Prote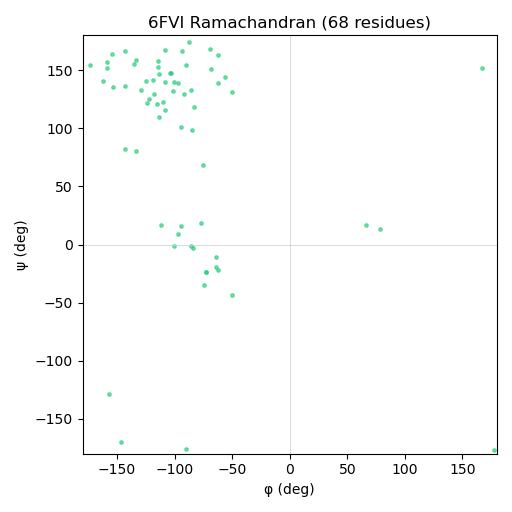in 6FVI (pdb70)

B-factor: mean 15.62, std 14.3, range [0.53, 388.59]

GO terms:
  GO:0005515 protein binding (F, IPI)
  GO:0005813 centrosome (C, IDA)
  GO:0005814 centriole (C, IDA)
  GO:0019902 phosphatase binding (F, IDA)
  GO:0005829 cytosol (C, TAS)
  GO:0036064 ciliary basal body (C, IDA)
  GO:0120098 procentriole (C, IDA)
  GO:0071539 protein localization to centrosome (P, IMP)
  GO:0090222 centrosome-templated microtubule nucleation (P, IMP)
  GO:0090307 mitotic spindle assembly (P, IMP)

Foldseek 3Di:
DADPDDDDDPDDDLFQQKDKDAQEDEFEAAAAQDKTKDKIKIWRQHQFKKKKFKDWPFAKWWADPDDPRDIDGDPDHQKDWPPGIDIAHHGGMDMIMMMGHHNHFTKIKTKMKMWMGGPVCPVTYIDIHMYIYGHDHDD

InterPro domains:
  IPR013783 Immunoglobulin-like fold [G3DSA:2.60.40.10] (1660-1748)
  IPR013783 Immunoglobulin-like fold [G3DSA:2.60.40.10] (2272-2393)
  IPR013783 Immunoglobulin-like fold [G3DSA:2.60.40.10] (2437-2535)
  IPR039103 Centrosomal protein Spd-2/CEP192 [PTHR16029] (9-2536)
  IPR054085 Cep192-like, domain 1 [PF22060] (1369-1490)
  IPR054086 Cep192-like, domain 2 [PF22064] (1492-1645)
  IPR054087 Cep192-like, domain 7 [PF22065] (2268-2391)
  IPR054088 Cep192-like, domain 8 [PF22066] (2436-2534)
  IPR054089 Cep192-like, domain 3 [PF22067] (1648-1746)
  IPR054090 Cep192/Spd-2-like domain [PF22073] (1763-1880)
  IPR054091 Cep192-like, domain 5 [PF22074] (1886-2061)
  IPR054092 Cep192-like, domain 6 [PF22076] (2128-2229)
  IPR057662 CEP192, Aurora A binding region [PF25763] (469-533)
  IPR057665 CEP192, PLK4 binding region [PF25765] (202-243)
  IPR057665 CEP192, PLK4 binding region [cd21856] (201-251)

Structure (mmCIF, N/CA/C/O backbone):
data_6FVI
#
_entry.id   6FVI
#
_cell.length_a   39.700
_cell.length_b   60.060
_cell.length_c   64.110
_cell.angle_alpha   90.000
_cell.angle_beta   90.000
_cell.angle_gamma   90.000
#
_symmetry.space_group_name_H-M   'P 2 21 21'
#
loop_
_entity.id
_entity.type
_entity.pdbx_description
1 polymer 'Centrosomal protein of 192 kDa'
2 non-polymer 'CHLORIDE ION'
3 water water
#
loop_
_atom_site.group_PDB
_atom_site.id
_atom_site.type_symbol
_atom_site.label_atom_id
_atom_site.label_alt_id
_atom_site.label_comp_id
_atom_site.label_asym_id
_atom_site.label_entity_id
_atom_site.label_seq_id
_atom_site.pdbx_PDB_ins_code
_atom_site.Cartn_x
_atom_site.Cartn_y
_atom_site.Cartn_z
_atom_site.occupancy
_atom_site.B_iso_or_equiv
_atom_site.auth_seq_id
_atom_site.auth_comp_id
_atom_site.auth_asym_id
_atom_site.auth_atom_id
_atom_site.pdbx_PDB_model_num
ATOM 1 N N B PRO A 1 2 ? 57.859 43.058 15.236 0.50 19.90 1657 PRO A N 1
ATOM 2 C CA B PRO A 1 2 ? 56.448 43.302 15.496 0.50 18.96 1657 PRO A CA 1
ATOM 3 C C B PRO A 1 2 ? 55.692 43.371 14.179 0.50 17.99 1657 PRO A C 1
ATOM 4 O O B PRO A 1 2 ? 56.158 44.020 13.247 0.50 18.88 1657 PRO A O 1
ATOM 15 N N B HIS A 1 3 ? 54.533 42.724 14.093 0.50 16.67 1658 HIS A N 1
ATOM 16 C CA B HIS A 1 3 ? 53.792 42.696 12.829 0.50 15.24 1658 HIS A CA 1
ATOM 17 C C B HIS A 1 3 ? 52.307 42.429 13.013 0.50 15.02 1658 HIS A C 1
ATOM 18 O O B HIS A 1 3 ? 51.891 41.873 14.021 0.50 16.10 1658 HIS A O 1
ATOM 67 N N . SER A 1 5 ? 48.797 40.739 12.482 1.00 12.86 1660 SER A N 1
ATOM 68 C CA . SER A 1 5 ? 48.436 39.335 12.307 1.00 12.28 1660 SER A CA 1
ATOM 69 C C . SER A 1 5 ? 47.643 39.133 11.034 1.00 12.23 1660 SER A C 1
ATOM 70 O O . SER A 1 5 ? 46.766 39.929 10.684 1.00 15.05 1660 SER A O 1
ATOM 78 N N . VAL A 1 6 ? 47.949 38.023 10.367 1.00 13.30 1661 VAL A N 1
ATOM 79 C CA . VAL A 1 6 ? 47.204 37.560 9.222 1.00 14.31 1661 VAL A CA 1
ATOM 80 C C . VAL A 1 6 ? 46.453 36.254 9.552 1.00 14.52 1661 VAL A C 1
ATOM 81 O O . VAL A 1 6 ? 46.002 35.574 8.662 1.00 16.97 1661 VAL A O 1
ATOM 94 N N . SER A 1 7 ? 46.304 35.937 10.835 1.00 12.78 1662 SER A N 1
ATOM 95 C CA . SER A 1 7 ? 45.706 34.684 11.254 1.00 12.45 1662 SER A CA 1
ATOM 96 C C . SER A 1 7 ? 44.196 34.811 11.510 1.00 12.57 1662 SER A C 1
ATOM 97 O O . SER A 1 7 ? 43.628 35.898 11.608 1.00 15.67 1662 SER A O 1
ATOM 105 N N . HIS A 1 8 ? 43.541 33.646 11.625 1.00 12.04 1663 HIS A N 1
ATOM 106 C CA . HIS A 1 8 ? 42.090 33.519 11.895 1.00 12.73 1663 HIS A CA 1
ATOM 107 C C . HIS A 1 8 ? 41.844 32.298 12.749 1.00 10.28 1663 HIS A C 1
ATOM 108 O O . HIS A 1 8 ? 42.573 31.321 12.647 1.00 10.92 1663 HIS A O 1
ATOM 123 N N A LEU A 1 9 ? 40.757 32.338 13.504 0.50 12.07 1664 LEU A N 1
ATOM 124 N N B LEU A 1 9 ? 40.815 32.327 13.592 0.50 11.04 1664 LEU A N 1
ATOM 125 C CA A LEU A 1 9 ? 40.264 31.164 14.181 0.50 9.79 1664 LEU A CA 1
ATOM 126 C CA B LEU A 1 9 ? 40.372 31.112 14.276 0.50 11.76 1664 LEU A CA 1
ATOM 127 C C A LEU A 1 9 ? 39.784 30.147 13.166 0.50 8.98 1664 LEU A C 1
ATOM 128 C C B LEU A 1 9 ? 39.710 30.141 13.305 0.50 11.07 1664 LEU A C 1
ATOM 129 O O A LEU A 1 9 ? 39.109 30.499 12.212 0.50 10.81 1664 LEU A O 1
ATOM 130 O O B LEU A 1 9 ? 38.842 30.515 12.533 0.50 12.31 1664 LEU A O 1
ATOM 161 N N . VAL A 1 10 ? 40.104 28.878 13.363 1.00 10.39 1665 VAL A N 1
ATOM 162 C CA . VAL A 1 10 ? 39.567 27.881 12.445 1.00 12.01 1665 VAL A CA 1
ATOM 163 C C . VAL A 1 10 ? 38.054 27.759 12.633 1.00 11.07 1665 VAL A C 1
ATOM 164 O O . VAL A 1 10 ? 37.519 27.903 13.721 1.00 13.81 1665 VAL A O 1
ATOM 177 N N . LYS A 1 11 ? 37.397 27.449 11.547 1.00 10.73 1666 LYS A N 1
ATOM 178 C CA . LYS A 1 11 ? 35.939 27.319 11.535 1.00 11.45 1666 LYS A CA 1
ATOM 179 C C . LYS A 1 11 ? 35.587 26.169 10.593 1.00 11.12 1666 LYS A C 1
ATOM 180 O O . LYS A 1 11 ? 35.251 26.385 9.425 1.00 11.85 1666 LYS A O 1
ATOM 199 N N . PRO A 1 12 ? 35.667 24.933 11.088 1.00 10.77 1667 PRO A N 1
ATOM 200 C CA . PRO A 1 12 ? 35.435 23.767 10.208 1.00 9.87 1667 PRO A CA 1
ATOM 201 C C . PRO A 1 12 ? 33.978 23.496 9.891 1.00 8.97 1667 PRO A C 1
ATOM 202 O O . PRO A 1 12 ? 33.712 22.713 8.989 1.00 8.67 1667 PRO A O 1
ATOM 230 N N . THR A 1 14 ? 29.699 25.051 9.755 1.00 10.73 1669 THR A N 1
ATOM 231 C CA . THR A 1 14 ? 28.702 26.105 9.779 1.00 12.05 1669 THR A CA 1
ATOM 232 C C . THR A 1 14 ? 27.356 25.535 10.172 1.00 10.63 1669 THR A C 1
ATOM 233 O O . THR A 1 14 ? 27.048 24.369 9.931 1.00 11.26 1669 THR A O 1
ATOM 244 N N . LYS A 1 15 ? 26.549 26.388 10.785 1.00 13.48 1670 LYS A N 1
ATOM 245 C CA . LYS A 1 15 ? 25.166 26.038 11.157 1.00 13.86 1670 LYS A CA 1
ATOM 246 C C . LYS A 1 15 ? 24.281 26.229 9.968 1.00 14.60 1670 LYS A C 1
ATOM 247 O O . LYS A 1 15 ? 24.100 27.359 9.507 1.00 17.45 1670 LYS A O 1
ATOM 266 N N . PRO A 1 16 ? 23.648 25.151 9.502 1.00 12.65 1671 PRO A N 1
ATOM 267 C CA . PRO A 1 16 ? 22.871 25.253 8.280 1.00 11.72 1671 PRO A CA 1
ATOM 268 C C . PRO A 1 16 ? 21.441 25.705 8.561 1.00 12.54 1671 PRO A C 1
ATOM 269 O O . PRO A 1 16 ? 21.016 25.772 9.730 1.00 12.85 1671 PRO A O 1
ATOM 280 N N . PRO A 1 17 ? 20.656 25.943 7.511 1.00 14.01 1672 PRO A N 1
ATOM 281 C CA . PRO A 1 17 ? 19.294 26.458 7.715 1.00 14.42 1672 PRO A CA 1
ATOM 282 C C . PRO A 1 17 ? 18.375 25.530 8.497 1.00 12.31 1672 PRO A C 1
ATOM 283 O O . PRO A 1 17 ? 17.383 25.975 9.086 1.00 13.67 1672 PRO A O 1
ATOM 294 N N . SER A 1 18 ? 18.688 24.239 8.536 1.00 12.18 1673 SER A N 1
ATOM 295 C CA . SER A 1 18 ? 17.947 23.272 9.321 1.00 12.16 1673 SER A CA 1
ATOM 296 C C . SER A 1 18 ? 18.025 23.524 10.822 1.00 11.83 1673 SER A C 1
ATOM 297 O O . SER A 1 18 ? 17.277 22.923 11.588 1.00 15.25 1673 SER A O 1
ATOM 305 N N . THR A 1 19 ? 18.917 24.431 11.247 1.00 12.36 1674 THR A N 1
ATOM 306 C CA . THR A 1 19 ? 18.992 24.832 12.646 1.00 12.90 1674 THR A CA 1
ATOM 307 C C . THR A 1 19 ? 18.158 26.047 12.989 1.00 12.95 1674 THR A C 1
ATOM 308 O O . THR A 1 19 ? 18.136 26.433 14.134 1.00 16.06 1674 THR A O 1
ATOM 319 N N A LYS A 1 20 ? 17.401 26.592 12.034 0.50 18.01 1675 LYS A N 1
ATOM 320 N N B LYS A 1 20 ? 17.484 26.639 12.012 0.50 11.25 1675 LYS A N 1
ATOM 321 C CA A LYS A 1 20 ? 16.664 27.863 12.209 0.50 17.22 1675 LYS A CA 1
ATOM 322 C CA B LYS A 1 20 ? 16.700 27.846 12.221 0.50 13.02 1675 LYS A CA 1
ATOM 323 C C A LYS A 1 20 ? 15.292 27.744 12.896 0.50 16.66 1675 LYS A C 1
ATOM 324 C C B LYS A 1 20 ? 15.272 27.548 12.691 0.50 11.23 1675 LYS A C 1
ATOM 325 O O A LYS A 1 20 ? 14.385 28.562 12.712 0.50 19.38 1675 LYS A O 1
ATOM 326 O O B LYS A 1 20 ? 14.305 27.979 12.083 0.50 11.85 1675 LYS A O 1
ATOM 363 N N . VAL A 1 21 ? 15.162 26.750 13.742 1.00 13.65 1676 VAL A N 1
ATOM 364 C CA . VAL A 1 21 ? 13.929 26.505 14.482 1.00 11.39 1676 VAL A CA 1
ATOM 365 C C . VAL A 1 21 ? 14.274 26.783 15.917 1.00 11.64 1676 VAL A C 1
ATOM 366 O O . VAL A 1 21 ? 15.296 26.304 16.399 1.00 13.24 1676 VAL A O 1
ATOM 379 N N A GLU A 1 22 ? 13.477 27.596 16.579 0.45 12.40 1677 GLU A N 1
ATOM 380 N N B GLU A 1 22 ? 13.434 27.603 16.569 0.55 12.58 1677 GLU A N 1
ATOM 381 C CA A GLU A 1 22 ? 13.814 27.924 17.933 0.45 11.89 1677 GLU A CA 1
ATOM 382 C CA B GLU A 1 22 ? 13.694 28.253 17.869 0.55 13.81 1677 GLU A CA 1
ATOM 383 C C A GLU A 1 22 ? 12.692 27.650 18.841 0.45 9.13 1677 GLU A C 1
ATOM 384 C C B GLU A 1 22 ? 12.634 27.871 18.918 0.55 10.71 1677 GLU A C 1
ATOM 385 O O A GLU A 1 22 ? 11.516 27.541 18.446 0.45 9.32 1677 GLU A O 1
ATOM 386 O O B GLU A 1 22 ? 11.455 27.787 18.605 0.55 11.47 1677 GLU A O 1
ATOM 409 N N A ILE A 1 23 ? 13.085 27.527 20.093 0.49 10.10 1678 ILE A N 1
ATOM 410 N N B ILE A 1 23 ? 13.033 27.656 20.188 0.51 12.11 1678 ILE A N 1
ATOM 411 C CA A ILE A 1 23 ? 12.167 27.282 21.099 0.49 10.02 1678 ILE A CA 1
ATOM 412 C CA B ILE A 1 23 ? 12.125 27.773 21.385 0.51 12.93 1678 ILE A CA 1
ATOM 413 C C A ILE A 1 23 ? 12.144 28.494 21.977 0.49 8.80 1678 ILE A C 1
ATOM 414 C C B ILE A 1 23 ? 12.635 28.991 22.193 0.51 14.55 1678 ILE A C 1
ATOM 415 O O A ILE A 1 23 ? 13.161 29.040 22.372 0.49 11.50 1678 ILE A O 1
ATOM 416 O O B ILE A 1 23 ? 13.822 29.184 22.329 0.51 22.43 1678 ILE A O 1
ATOM 447 N N A ARG A 1 24 ? 10.930 28.913 22.278 0.49 8.80 1679 ARG A N 1
ATOM 448 N N B ARG A 1 24 ? 11.730 29.735 22.817 0.51 15.05 1679 ARG A N 1
ATOM 449 C CA A ARG A 1 24 ? 10.697 29.997 23.167 0.49 9.20 1679 ARG A CA 1
ATOM 450 C CA B ARG A 1 24 ? 12.084 30.966 23.536 0.51 16.35 1679 ARG A CA 1
ATOM 451 C C A ARG A 1 24 ? 9.952 29.493 24.388 0.49 8.38 1679 ARG A C 1
ATOM 452 C C B ARG A 1 24 ? 12.560 30.803 24.994 0.51 18.49 1679 ARG A C 1
ATOM 453 O O A ARG A 1 24 ? 8.893 28.840 24.294 0.49 10.50 1679 ARG A O 1
ATOM 454 O O B ARG A 1 24 ? 13.198 31.705 25.517 0.51 26.11 1679 ARG A O 1
ATOM 495 N N A ASN A 1 25 ? 10.527 29.865 25.517 0.49 8.53 1680 ASN A N 1
ATOM 496 N N B ASN A 1 25 ? 12.218 29.694 25.648 0.51 18.05 1680 ASN A N 1
ATOM 497 C CA A ASN A 1 25 ? 10.106 29.419 26.850 0.49 8.48 1680 ASN A CA 1
ATOM 498 C CA B ASN A 1 25 ? 12.591 29.434 27.050 0.51 17.40 1680 ASN A CA 1
ATOM 499 C C A ASN A 1 25 ? 10.681 28.033 27.153 0.49 8.38 1680 ASN A C 1
ATOM 500 C C B ASN A 1 25 ? 12.870 27.937 27.164 0.51 13.53 1680 ASN A C 1
ATOM 501 O O A ASN A 1 25 ? 9.962 27.081 27.389 0.49 11.57 1680 ASN A O 1
ATOM 502 O O B ASN A 1 25 ? 11.995 27.142 26.885 0.51 18.41 1680 ASN A O 1
ATOM 523 N N A LYS A 1 26 ? 12.004 27.962 27.167 0.49 9.06 1681 LYS A N 1
ATOM 524 N N B LYS A 1 26 ? 14.067 27.568 27.599 0.51 15.06 1681 LYS A N 1
ATOM 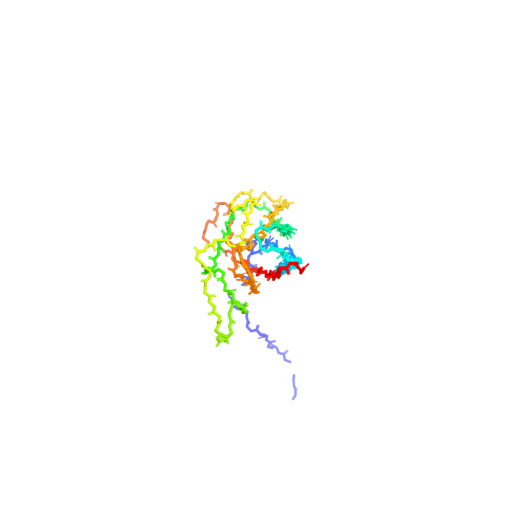525 C CA A LYS A 1 26 ? 12.758 26.715 27.295 0.49 10.87 1681 LYS A CA 1
ATOM 526 C CA B LYS A 1 26 ? 14.398 26.174 27.807 0.51 14.72 1681 LYS A CA 1
ATOM 527 C C A LYS A 1 26 ? 12.924 26.183 28.717 0.49 7.38 1681 LYS A C 1
ATOM 528 C C B LYS A 1 26 ? 13.935 25.633 29.150 0.51 10.30 1681 LYS A C 1
ATOM 529 O O A LYS A 1 26 ? 13.383 25.058 28.886 0.49 8.37 1681 LYS A O 1
ATOM 530 O O B LYS A 1 26 ? 14.169 24.450 29.390 0.51 11.24 1681 LYS A O 1
ATOM 541 N N A SER A 1 27 ? 12.576 26.970 29.720 0.49 7.57 1682 SER A N 1
ATOM 542 N N B SER A 1 27 ? 13.325 26.481 29.998 0.51 9.70 1682 SER A N 1
ATOM 543 C CA A SER A 1 27 ? 12.717 26.397 31.026 0.49 11.07 1682 SER A CA 1
ATOM 544 C CA B SER A 1 27 ? 12.781 26.122 31.305 0.51 10.58 1682 SER A CA 1
ATOM 545 C C A SER A 1 27 ? 11.359 26.570 31.541 0.49 11.73 1682 SER A C 1
ATOM 546 C C B SER A 1 27 ? 11.418 26.801 31.698 0.51 11.99 1682 SER A C 1
ATOM 547 O O A SER A 1 27 ? 10.965 27.693 31.868 0.49 18.07 1682 SER A O 1
ATOM 548 O O B SER A 1 27 ? 11.266 28.024 31.698 0.51 13.92 1682 SER A O 1
ATOM 563 N N A ILE A 1 28 ? 10.619 25.468 31.519 0.49 8.85 1683 ILE A N 1
ATOM 564 N N B ILE A 1 28 ? 10.461 25.969 32.092 0.51 8.64 1683 ILE A N 1
ATOM 565 C CA A ILE A 1 28 ? 9.186 25.593 31.659 0.49 9.47 1683 ILE A CA 1
ATOM 566 C CA B ILE A 1 28 ? 9.174 26.339 32.646 0.51 8.04 1683 ILE A CA 1
ATOM 567 C C A ILE A 1 28 ? 8.821 25.231 33.096 0.49 9.52 1683 ILE A C 1
ATOM 568 C C B ILE A 1 28 ? 9.120 25.772 34.054 0.51 6.69 1683 ILE A C 1
ATOM 569 O O A ILE A 1 28 ? 9.032 24.107 33.552 0.49 11.52 1683 ILE A O 1
ATOM 570 O O B ILE A 1 28 ? 9.411 24.591 34.263 0.51 7.70 1683 ILE A O 1
ATOM 601 N N A THR A 1 29 ? 8.293 26.206 33.817 0.49 9.90 1684 THR A N 1
ATOM 602 N N B THR A 1 29 ? 8.789 26.607 35.022 0.51 7.48 1684 THR A N 1
ATOM 603 C CA A THR A 1 29 ? 8.054 26.080 35.257 0.49 10.12 1684 THR A CA 1
ATOM 604 C CA B THR A 1 29 ? 8.455 26.179 36.366 0.51 7.58 1684 THR A CA 1
ATOM 605 C C A THR A 1 29 ? 6.568 26.188 35.585 0.49 11.66 1684 THR A C 1
ATOM 606 C C B THR A 1 29 ? 6.984 26.493 36.566 0.51 6.83 1684 THR A C 1
ATOM 607 O O A THR A 1 29 ? 5.851 26.977 34.919 0.49 19.52 1684 THR A O 1
ATOM 608 O O B THR A 1 29 ? 6.571 27.646 36.537 0.51 9.71 1684 THR A O 1
ATOM 629 N N A PHE A 1 30 ? 6.090 25.397 36.573 0.50 8.95 1685 PHE A N 1
ATOM 630 N N B PHE A 1 30 ? 6.195 25.416 36.650 0.50 8.66 1685 PHE A N 1
ATOM 631 C CA A PHE A 1 30 ? 4.693 25.474 36.995 0.50 9.23 1685 PHE A CA 1
ATOM 632 C CA B PHE A 1 30 ? 4.779 25.470 36.925 0.50 9.27 1685 PHE A CA 1
ATOM 633 C C A PHE A 1 30 ? 4.562 26.017 38.447 0.50 9.36 1685 PHE A C 1
ATOM 634 C C B PHE A 1 30 ? 4.537 25.998 38.317 0.50 9.56 1685 PHE A C 1
ATOM 635 O O A PHE A 1 30 ? 5.429 25.804 39.264 0.50 11.06 1685 PHE A O 1
ATOM 636 O O B PHE A 1 30 ? 5.367 25.837 39.236 0.50 11.18 1685 PHE A O 1
ATOM 669 N N A PRO A 1 31 ? 3.452 26.700 38.768 0.53 8.56 1686 PRO A N 1
ATOM 670 N N B PRO A 1 31 ? 3.308 26.592 38.447 0.47 15.05 1686 PRO A N 1
ATOM 671 C CA A PRO A 1 31 ? 3.236 27.082 40.141 0.53 8.12 1686 PRO A CA 1
ATOM 672 C CA B PRO A 1 31 ? 2.770 27.010 39.713 0.47 14.84 1686 PRO A CA 1
ATOM 673 C C A PRO A 1 31 ? 2.957 25.840 41.023 0.53 6.93 1686 PRO A C 1
ATOM 674 C C B PRO A 1 31 ? 2.679 25.822 40.570 0.47 14.01 1686 PRO A C 1
ATOM 675 O O A PRO A 1 31 ? 2.682 24.731 40.518 0.53 8.08 1686 PRO A O 1
ATOM 676 O O B PRO A 1 31 ? 2.365 24.700 40.128 0.47 13.78 1686 PRO A O 1
ATOM 697 N N A THR A 1 32 ? 2.993 26.040 42.321 0.53 7.23 1687 THR A N 1
ATOM 698 N N B THR A 1 32 ? 2.935 26.093 41.821 0.47 13.30 1687 THR A N 1
ATOM 699 C CA A THR A 1 32 ? 2.751 24.969 43.291 0.53 6.70 1687 THR A CA 1
ATOM 700 C CA B THR A 1 32 ? 2.820 25.105 42.806 0.47 11.87 1687 THR A CA 1
ATOM 701 C C A THR A 1 32 ? 1.347 24.382 43.088 0.53 6.93 1687 THR A C 1
ATOM 702 C C B THR A 1 32 ? 1.360 24.699 42.785 0.47 9.82 1687 THR A C 1
ATOM 703 O O A THR A 1 32 ? 0.364 25.117 43.099 0.53 7.99 1687 THR A O 1
ATOM 704 O O B THR A 1 32 ? 0.429 25.492 42.766 0.47 12.29 1687 THR A O 1
ATOM 725 N N A THR A 1 33 ? 1.272 23.070 42.908 0.70 6.82 1688 THR A N 1
ATOM 726 N N B THR A 1 33 ? 1.182 23.388 42.733 0.30 8.04 1688 THR A N 1
ATOM 727 C CA A THR A 1 33 ? 0.052 22.454 42.469 0.70 7.04 1688 THR A CA 1
ATOM 728 C CA B THR A 1 33 ? -0.146 22.790 42.702 0.30 9.05 1688 THR A CA 1
ATOM 729 C C A THR A 1 33 ? -0.312 21.404 43.463 0.70 8.30 1688 THR A C 1
ATOM 730 C C B THR A 1 33 ? -0.357 21.867 43.916 0.30 10.98 1688 THR A C 1
ATOM 731 O O A THR A 1 33 ? 0.508 20.605 43.884 0.70 9.34 1688 THR A O 1
ATOM 732 O O B THR A 1 33 ? 0.579 21.747 44.746 0.30 13.30 1688 THR A O 1
ATOM 753 N N A GLU A 1 34 ? -1.607 21.367 43.780 0.53 9.05 1689 GLU A N 1
ATOM 754 N N B GLU A 1 34 ? -1.613 21.400 44.125 0.47 15.77 1689 GLU A N 1
ATOM 755 C CA A GLU A 1 34 ? -2.163 20.352 44.688 0.53 10.32 1689 GLU A CA 1
ATOM 756 C CA B GLU A 1 34 ? -1.894 20.314 45.060 0.47 15.82 1689 GLU A CA 1
ATOM 757 C C A GLU A 1 34 ? -1.982 18.902 44.114 0.53 12.94 1689 GLU A C 1
ATOM 758 C C B GLU A 1 34 ? -1.958 18.995 44.295 0.47 14.74 1689 GLU A C 1
ATOM 759 O O A GLU A 1 34 ? -2.194 18.672 42.934 0.53 14.22 1689 GLU A O 1
ATOM 760 O O B GLU A 1 34 ? -2.307 18.965 43.128 0.47 11.39 1689 GLU A O 1
ATOM 783 N N . PRO A 1 35 ? -1.651 17.888 44.970 1.00 11.95 1690 PRO A N 1
ATOM 784 C CA . PRO A 1 35 ? -1.753 16.535 44.386 1.00 12.57 1690 PRO A CA 1
ATOM 785 C C . PRO A 1 35 ? -3.100 16.271 43.755 1.00 12.32 1690 PRO A C 1
ATOM 786 O O . PRO A 1 35 ? -4.143 16.579 44.335 1.00 13.65 1690 PRO A O 1
ATOM 797 N N . GLY A 1 36 ? -3.074 15.703 42.559 1.00 12.05 1691 GLY A N 1
ATOM 798 C CA . GLY A 1 36 ? -4.276 15.434 41.811 1.00 13.18 1691 GLY A CA 1
ATOM 799 C C . GLY A 1 36 ? -4.876 16.577 41.042 1.00 13.13 1691 GLY A C 1
ATOM 800 O O . GLY A 1 36 ? -5.833 16.341 40.332 1.00 16.19 1691 GLY A O 1
ATOM 804 N N A GLU A 1 37 ? -4.395 17.813 41.211 0.52 13.53 1692 GLU A N 1
ATOM 805 N N B GLU A 1 37 ? -4.272 17.768 41.129 0.48 12.20 1692 GLU A N 1
ATOM 806 C CA A GLU A 1 37 ? -4.848 18.933 40.371 0.52 15.01 1692 GLU A CA 1
ATOM 807 C CA B GLU A 1 37 ? -4.722 18.974 40.435 0.48 12.60 1692 GLU A CA 1
ATOM 808 C C A GLU A 1 37 ? -3.845 19.144 39.257 0.52 13.96 1692 GLU A C 1
ATOM 809 C C B GLU A 1 37 ? -3.752 19.316 39.318 0.48 12.38 1692 GLU A C 1
ATOM 810 O O A GLU A 1 37 ? -2.743 18.572 39.289 0.52 12.39 1692 GLU A O 1
ATOM 811 O O B GLU A 1 37 ? -2.568 19.068 39.431 0.48 15.05 1692 GLU A O 1
ATOM 834 N N . THR A 1 38 ? -4.242 19.917 38.248 1.00 16.06 1693 THR A N 1
ATOM 835 C CA A THR A 1 38 ? -3.385 20.227 37.121 0.50 15.76 1693 THR A CA 1
ATOM 836 C CA B THR A 1 38 ? -3.446 20.219 37.068 0.50 15.24 1693 THR A CA 1
ATOM 837 C C . THR A 1 38 ? -3.032 21.691 37.092 1.00 14.15 1693 THR A C 1
ATOM 838 O O . THR A 1 38 ? -3.771 22.525 37.544 1.00 18.69 1693 THR A O 1
ATOM 858 N N . SER A 1 39 ? -1.841 21.986 36.571 1.00 11.33 1694 SER A N 1
ATOM 859 C CA A SER A 1 39 ? -1.418 23.344 36.185 0.50 10.63 1694 SER A CA 1
ATOM 860 C CA B SER A 1 39 ? -1.492 23.362 36.169 0.50 11.13 1694 SER A CA 1
ATOM 861 C C . SER A 1 39 ? -0.956 23.316 34.747 1.00 10.79 1694 SER A C 1
ATOM 862 O O . SER A 1 39 ? -0.502 22.274 34.275 1.00 11.64 1694 SER A O 1
ATOM 876 N N A GLU A 1 40 ? -1.113 24.457 34.060 0.52 14.07 1695 GLU A N 1
ATOM 877 N N B GLU A 1 40 ? -1.052 24.449 34.088 0.48 13.51 1695 GLU A N 1
ATOM 878 C CA A GLU A 1 40 ? -1.007 24.571 32.589 0.52 13.06 1695 GLU A CA 1
ATOM 879 C CA B GLU A 1 40 ? -0.756 24.516 32.686 0.48 13.40 1695 GLU A CA 1
ATOM 880 C C A GLU A 1 40 ? -0.070 25.706 32.179 0.52 10.35 1695 GLU A C 1
ATOM 881 C C B GLU A 1 40 ? 0.392 25.484 32.482 0.48 13.80 1695 GLU A C 1
ATOM 882 O O A GLU A 1 40 ? -0.143 26.790 32.728 0.52 12.11 1695 GLU A O 1
ATOM 883 O O B GLU A 1 40 ? 0.574 26.449 33.220 0.48 18.93 1695 GLU A O 1
ATOM 906 N N A SER A 1 41 ? 0.790 25.456 31.192 0.52 8.96 1696 SER A N 1
ATOM 907 N N B SER A 1 41 ? 1.208 25.166 31.489 0.48 12.31 1696 SER A N 1
ATOM 908 C CA A SER A 1 41 ? 1.644 26.498 30.624 0.52 9.51 1696 SER A CA 1
ATOM 909 C CA B SER A 1 41 ? 2.136 26.120 30.926 0.48 11.95 1696 SER A CA 1
ATOM 910 C C A SER A 1 41 ? 1.905 26.157 29.165 0.52 8.20 1696 SER A C 1
ATOM 911 C C B SER A 1 41 ? 2.219 25.767 29.453 0.48 12.59 1696 SER A C 1
ATOM 912 O O A SER A 1 41 ? 1.208 25.292 28.617 0.52 8.04 1696 SER A O 1
ATOM 913 O O B SER A 1 41 ? 1.432 24.958 28.953 0.48 12.95 1696 SER A O 1
ATOM 928 N N A CYS A 1 42 ? 2.836 26.841 28.511 0.52 7.81 1697 CYS A N 1
ATOM 929 N N B CYS A 1 42 ? 3.156 26.376 28.750 0.48 12.22 1697 CYS A N 1
ATOM 930 C CA A CYS A 1 42 ? 3.108 26.541 27.128 0.52 7.47 1697 CYS A CA 1
ATOM 931 C CA B CYS A 1 42 ? 3.293 26.125 27.349 0.48 12.61 1697 CYS A CA 1
ATOM 932 C C A CYS A 1 42 ? 4.490 26.981 26.725 0.52 8.41 1697 CYS A C 1
ATOM 933 C C B CYS A 1 42 ? 4.668 26.603 26.909 0.48 13.56 1697 CYS A C 1
ATOM 934 O O A CYS A 1 42 ? 5.100 27.863 27.369 0.52 8.65 1697 CYS A O 1
ATOM 935 O O B CYS A 1 42 ? 5.445 27.127 27.698 0.48 13.95 1697 CYS A O 1
ATOM 950 N N . LEU A 1 43 ? 4.975 26.348 25.649 1.00 9.93 1698 LEU A N 1
ATOM 951 C CA . LEU A 1 43 ? 6.157 26.864 24.953 1.00 9.75 1698 LEU A CA 1
ATOM 952 C C . LEU A 1 43 ? 5.778 26.957 23.486 1.00 8.97 1698 LEU A C 1
ATOM 953 O O . LEU A 1 43 ? 4.722 26.484 23.072 1.00 9.96 1698 LEU A O 1
ATOM 969 N N . GLU A 1 44 ? 6.618 27.614 22.711 1.00 8.61 1699 GLU A N 1
ATOM 970 C CA . GLU A 1 44 ? 6.387 27.722 21.306 1.00 8.46 1699 GLU A CA 1
ATOM 971 C C . GLU A 1 44 ? 7.599 27.272 20.545 1.00 8.06 1699 GLU A C 1
ATOM 972 O O . GLU A 1 44 ? 8.739 27.543 20.928 1.00 9.41 1699 GLU A O 1
ATOM 984 N N A LEU A 1 45 ? 7.332 26.557 19.450 0.50 8.27 1700 LEU A N 1
ATOM 985 N N B LEU A 1 45 ? 7.316 26.680 19.394 0.50 9.08 1700 LEU A N 1
ATOM 986 C CA A LEU A 1 45 ? 8.333 26.331 18.411 0.50 8.66 1700 LEU A CA 1
ATOM 987 C CA B LEU A 1 45 ? 8.324 26.265 18.445 0.50 8.73 1700 LEU A CA 1
ATOM 988 C C A LEU A 1 45 ? 8.094 27.318 17.301 0.50 8.67 1700 LEU A C 1
ATOM 989 C C B LEU A 1 45 ? 8.133 27.152 17.214 0.50 7.92 1700 LEU A C 1
ATOM 990 O O A LEU A 1 45 ? 6.954 27.558 16.889 0.50 8.90 1700 LEU A O 1
ATOM 991 O O B LEU A 1 45 ? 7.037 27.163 16.647 0.50 8.43 1700 LEU A O 1
ATOM 1022 N N . GLU A 1 46 ? 9.169 27.896 16.808 1.00 9.09 1701 GLU A N 1
ATOM 1023 C CA . GLU A 1 46 ? 9.038 28.849 15.692 1.00 9.11 1701 GLU A CA 1
ATOM 1024 C C . GLU A 1 46 ? 10.039 28.487 14.617 1.00 9.54 1701 GLU A C 1
ATOM 1025 O O . GLU A 1 46 ? 11.252 28.370 14.868 1.00 10.66 1701 GLU A O 1
ATOM 1037 N N . ASN A 1 47 ? 9.525 28.324 13.404 1.00 9.32 1702 ASN A N 1
ATOM 1038 C CA . ASN A 1 47 ? 10.331 27.967 12.244 1.00 9.48 1702 ASN A CA 1
ATOM 1039 C C . ASN A 1 47 ? 10.736 29.231 11.487 1.00 10.79 1702 ASN A C 1
ATOM 1040 O O . ASN A 1 47 ? 9.937 29.810 10.772 1.00 12.73 1702 ASN A O 1
ATOM 1051 N N . HIS A 1 48 ? 11.981 29.649 11.706 1.00 11.68 1703 HIS A N 1
ATOM 1052 C CA . HIS A 1 48 ? 12.506 30.833 11.009 1.00 13.78 1703 HIS A CA 1
ATOM 1053 C C . HIS A 1 48 ? 13.050 30.571 9.622 1.00 15.00 1703 HIS A C 1
ATOM 1054 O O . HIS A 1 48 ? 13.478 31.509 8.958 1.00 21.32 1703 HIS A O 1
ATOM 1069 N N . GLY A 1 49 ? 13.064 29.315 9.191 1.00 14.57 1704 GLY A N 1
ATOM 1070 C CA . GLY A 1 49 ? 13.572 28.971 7.873 1.00 17.10 1704 GLY A CA 1
ATOM 1071 C C . GLY A 1 49 ? 12.509 28.994 6.823 1.00 16.03 1704 GLY A C 1
ATOM 1072 O O . GLY A 1 49 ? 11.359 29.385 7.055 1.00 16.83 1704 GLY A O 1
ATOM 1076 N N . THR A 1 50 ? 12.938 28.596 5.633 1.00 18.15 1705 THR A N 1
ATOM 1077 C CA . THR A 1 50 ? 12.131 28.666 4.426 1.00 20.46 1705 THR A CA 1
ATOM 1078 C C . THR A 1 50 ? 11.510 27.323 4.047 1.00 17.23 1705 THR A C 1
ATOM 1079 O O . THR A 1 50 ? 10.767 27.255 3.067 1.00 21.31 1705 THR A O 1
ATOM 1090 N N . THR A 1 51 ? 11.794 26.283 4.832 1.00 15.37 1706 THR A N 1
ATOM 1091 C CA . THR A 1 51 ? 11.311 24.951 4.529 1.00 14.19 1706 THR A CA 1
ATOM 1092 C C . THR A 1 51 ? 10.326 24.494 5.595 1.00 12.16 1706 THR A C 1
ATOM 1093 O O . THR A 1 51 ? 10.317 25.005 6.701 1.00 13.95 1706 THR A O 1
ATOM 1104 N N . ASP A 1 52 ? 9.487 23.543 5.227 1.00 12.05 1707 ASP A N 1
ATOM 1105 C CA A ASP A 1 52 ? 8.624 22.866 6.153 0.60 10.84 1707 ASP A CA 1
ATOM 1106 C CA B ASP A 1 52 ? 8.583 22.882 6.192 0.40 10.82 1707 ASP A CA 1
ATOM 1107 C C . ASP A 1 52 ? 9.431 21.920 7.041 1.00 9.52 1707 ASP A C 1
ATOM 1108 O O . ASP A 1 52 ? 10.309 21.230 6.530 1.00 11.74 1707 ASP A O 1
ATOM 1124 N N . VAL A 1 53 ? 9.173 21.910 8.360 1.00 8.50 1708 VAL A N 1
ATOM 1125 C CA . VAL A 1 53 ? 9.963 21.157 9.302 1.00 8.29 1708 VAL A CA 1
ATOM 1126 C C . VAL A 1 53 ? 9.136 20.105 10.005 1.00 7.97 1708 VAL A C 1
ATOM 1127 O O . VAL A 1 53 ? 8.083 20.399 10.586 1.00 10.47 1708 VAL A O 1
ATOM 1140 N N . LYS A 1 54 ? 9.635 18.878 10.010 1.00 7.41 1709 LYS A N 1
ATOM 1141 C CA A LYS A 1 54 ? 9.070 17.786 10.808 0.50 8.07 1709 LYS A CA 1
ATOM 1142 C CA B LYS A 1 54 ? 9.066 17.791 10.793 0.50 8.17 1709 LYS A CA 1
ATOM 1143 C C . LYS A 1 54 ? 9.665 17.851 12.197 1.00 7.99 1709 LYS A C 1
ATOM 1144 O O . LYS A 1 54 ? 10.883 17.893 12.322 1.00 9.70 1709 LYS A O 1
ATOM 1180 N N . TRP A 1 55 ? 8.827 17.804 13.228 1.00 7.97 1710 TRP A N 1
ATOM 1181 C CA . TRP A 1 55 ? 9.305 17.880 14.597 1.00 8.14 1710 TRP A CA 1
ATOM 1182 C C . TRP A 1 55 ? 8.631 16.841 15.464 1.00 7.73 1710 TRP A C 1
ATOM 1183 O O . TRP A 1 55 ? 7.505 16.415 15.199 1.00 8.28 1710 TRP A O 1
ATOM 1204 N N . HIS A 1 56 ? 9.318 16.480 16.549 1.00 7.99 1711 HIS A N 1
ATOM 1205 C CA . HIS A 1 56 ? 8.818 15.524 17.504 1.00 8.46 1711 HIS A CA 1
ATOM 1206 C C . HIS A 1 56 ? 9.437 15.807 18.852 1.00 8.28 1711 HIS A C 1
ATOM 1207 O O . HIS A 1 56 ? 10.648 16.030 18.936 1.00 11.17 1711 HIS A O 1
ATOM 1222 N N . LEU A 1 57 ? 8.632 15.775 19.897 1.00 8.34 1712 LEU A N 1
ATOM 1223 C CA . LEU A 1 57 ? 9.086 15.954 21.286 1.00 9.94 1712 LEU A CA 1
ATOM 1224 C C . LEU A 1 57 ? 9.207 14.658 21.968 1.00 10.18 1712 LEU A C 1
ATOM 1225 O O . LEU A 1 57 ? 8.313 13.832 21.838 1.00 14.40 1712 LEU A O 1
ATOM 1241 N N . SER A 1 58 ? 10.254 14.519 22.763 1.00 11.12 1713 SER A N 1
ATOM 1242 C CA A SER A 1 58 ? 10.362 13.337 23.562 0.50 14.84 1713 SER A CA 1
ATOM 1243 C CA B SER A 1 58 ? 10.542 13.280 23.485 0.50 15.41 1713 SER A CA 1
ATOM 1244 C C . SER A 1 58 ? 11.024 13.632 24.871 1.00 12.42 1713 SER A C 1
ATOM 1245 O O . SER A 1 58 ? 11.824 14.527 25.013 1.00 14.06 1713 SER A O 1
ATOM 1259 N N . SER A 1 59 ? 10.605 12.881 25.874 1.00 13.07 1714 SER A N 1
ATOM 1260 C CA . SER A 1 59 ? 11.217 13.019 27.179 1.00 11.60 1714 SER A CA 1
ATOM 1261 C C . SER A 1 59 ? 12.484 12.209 27.179 1.00 12.43 1714 SER A C 1
ATOM 1262 O O . SER A 1 59 ? 12.565 11.129 26.594 1.00 16.56 1714 SER A O 1
ATOM 1270 N N A LEU A 1 60 ? 13.461 12.688 27.913 0.70 11.51 1715 LEU A N 1
ATOM 1271 N N B LEU A 1 60 ? 13.500 12.749 27.860 0.30 11.84 1715 LEU A N 1
ATOM 1272 C CA A LEU A 1 60 ? 14.738 11.992 27.924 0.70 13.50 1715 LEU A CA 1
ATOM 1273 C CA B LEU A 1 60 ? 14.820 12.098 28.012 0.30 13.98 1715 LEU A CA 1
ATOM 1274 C C A LEU A 1 60 ? 14.827 10.878 28.954 0.70 12.22 1715 LEU A C 1
ATOM 1275 C C B LEU A 1 60 ? 14.759 10.857 28.903 0.30 11.99 1715 LEU A C 1
ATOM 1276 O O A LEU A 1 60 ? 15.631 9.971 28.818 0.70 14.88 1715 LEU A O 1
ATOM 1277 O O B LEU A 1 60 ? 15.392 9.846 28.625 0.30 14.40 1715 LEU A O 1
ATOM 1308 N N . ALA A 1 61 ? 14.001 10.978 29.987 1.00 10.95 1716 ALA A N 1
ATOM 1309 C CA . ALA A 1 61 ? 13.875 9.968 31.046 1.00 10.70 1716 ALA A CA 1
ATOM 1310 C C . ALA A 1 61 ? 12.626 10.356 31.812 1.00 9.98 1716 ALA A C 1
ATOM 1311 O O . ALA A 1 61 ? 12.146 11.491 31.686 1.00 9.60 1716 ALA A O 1
ATOM 1318 N N . PRO A 1 62 ? 12.127 9.461 32.660 1.00 10.80 1717 PRO A N 1
ATOM 1319 C CA . PRO A 1 62 ? 10.928 9.792 33.439 1.00 10.41 1717 PRO A CA 1
ATOM 1320 C C . PRO A 1 62 ? 11.189 10.969 34.369 1.00 8.76 1717 PRO A C 1
ATOM 1321 O O . PRO A 1 62 ? 12.330 11.308 34.662 1.00 9.08 1717 PRO A O 1
ATOM 1332 N N . PRO A 1 63 ? 10.140 11.588 34.877 1.00 7.87 1718 PRO A N 1
ATOM 1333 C CA . PRO A 1 63 ? 10.360 12.682 35.828 1.00 7.15 1718 PRO A CA 1
ATOM 1334 C C . PRO A 1 63 ? 11.184 12.238 37.003 1.00 6.67 1718 PRO A C 1
ATOM 1335 O O . PRO A 1 63 ? 11.028 11.108 37.483 1.00 7.90 1718 PRO A O 1
ATOM 1346 N N . TYR A 1 64 ? 12.019 13.132 37.486 1.00 6.43 1719 TYR A N 1
ATOM 1347 C CA . TYR A 1 64 ? 12.758 12.924 38.703 1.00 6.56 1719 TYR A CA 1
ATOM 1348 C C . TYR A 1 64 ? 12.193 13.815 39.777 1.00 6.50 1719 TYR A C 1
ATOM 1349 O O . TYR A 1 64 ? 11.788 14.961 39.519 1.00 7.25 1719 TYR A O 1
ATOM 1367 N N . VAL A 1 65 ? 12.093 13.281 41.003 1.00 6.42 1720 VAL A N 1
ATOM 1368 C CA . VAL A 1 65 ? 11.276 13.889 42.028 1.00 6.66 1720 VAL A CA 1
ATOM 1369 C C . VAL A 1 65 ? 12.014 13.873 43.354 1.00 7.32 1720 VAL A C 1
ATOM 1370 O O . VAL A 1 65 ? 12.509 12.831 43.797 1.00 7.85 1720 VAL A O 1
ATOM 1383 N N A LYS A 1 66 ? 12.042 15.017 44.015 0.50 9.18 1721 LYS A N 1
ATOM 1384 N N B LYS A 1 66 ? 12.160 15.090 43.919 0.50 8.59 1721 LYS A N 1
ATOM 1385 C CA A LYS A 1 66 ? 12.708 15.117 45.305 0.50 10.32 1721 LYS A CA 1
ATOM 1386 C CA B LYS A 1 66 ? 12.751 15.383 45.238 0.50 10.06 1721 LYS A CA 1
ATOM 1387 C C A LYS A 1 66 ? 11.669 15.543 46.324 0.50 10.35 1721 LYS A C 1
ATOM 1388 C C B LYS A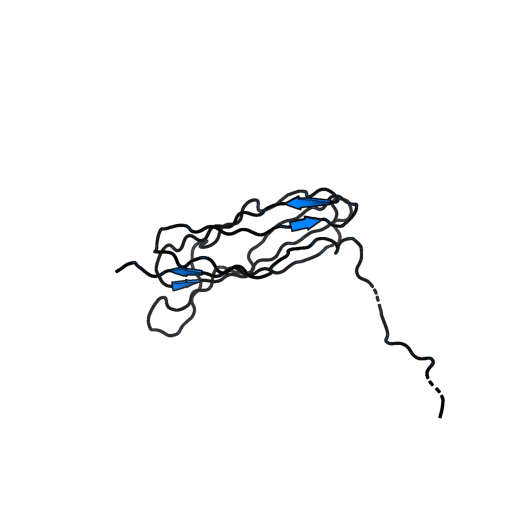 1 66 ? 11.639 15.484 46.300 0.50 9.77 1721 LYS A C 1
ATOM 1389 O O A LYS A 1 66 ? 10.610 16.104 46.012 0.50 10.06 1721 LYS A O 1
ATOM 1390 O O B LYS A 1 66 ? 10.490 15.803 45.986 0.50 10.25 1721 LYS A O 1
ATOM 1427 N N . GLY A 1 67 ? 11.984 15.263 47.576 1.00 11.18 1722 GLY A N 1
ATOM 1428 C CA . GLY A 1 67 ? 11.073 15.617 48.634 1.00 11.41 1722 GLY A CA 1
ATOM 1429 C C . GLY A 1 67 ? 9.857 14.744 48.720 1.00 10.59 1722 GLY A C 1
ATOM 1430 O O . GLY A 1 67 ? 8.853 15.155 49.297 1.00 12.72 1722 GLY A O 1
ATOM 1434 N N . VAL A 1 68 ? 9.930 13.528 48.203 1.00 10.46 1723 VAL A N 1
ATOM 1435 C CA . VAL A 1 68 ? 8.822 12.623 48.312 1.00 11.33 1723 VAL A CA 1
ATOM 1436 C C . VAL A 1 68 ? 8.693 12.050 49.732 1.00 10.89 1723 VAL A C 1
ATOM 1437 O O . VAL A 1 68 ? 7.605 11.795 50.204 1.00 13.11 1723 VAL A O 1
ATOM 1450 N N . ASP A 1 69 ? 9.819 11.826 50.377 1.00 10.98 1724 ASP A N 1
ATOM 1451 C CA . ASP A 1 69 ? 9.902 11.290 51.731 1.00 11.57 1724 ASP A CA 1
ATOM 1452 C C . ASP A 1 69 ? 11.120 11.926 52.388 1.00 11.69 1724 ASP A C 1
ATOM 1453 O O . ASP A 1 69 ? 11.694 12.861 51.812 1.00 12.71 1724 ASP A O 1
ATOM 1462 N N . GLU A 1 70 ? 11.533 11.446 53.549 1.00 13.23 1725 GLU A N 1
ATOM 1463 C CA . GLU A 1 70 ? 12.662 12.039 54.272 1.00 14.24 1725 GLU A CA 1
ATOM 1464 C C . GLU A 1 70 ? 14.007 11.347 53.985 1.00 14.82 1725 GLU A C 1
ATOM 1465 O O . GLU A 1 70 ? 14.982 11.598 54.685 1.00 18.08 1725 GLU A O 1
ATOM 1477 N N . SER A 1 71 ? 14.086 10.545 52.932 1.00 13.00 1726 SER A N 1
ATOM 1478 C CA . SER A 1 71 ? 15.319 9.800 52.648 1.00 13.59 1726 SER A CA 1
ATOM 1479 C C . SER A 1 71 ? 16.476 10.646 52.125 1.00 12.47 1726 SER A C 1
ATOM 1480 O O . SER A 1 71 ? 17.626 10.250 52.215 1.00 15.04 1726 SER A O 1
ATOM 1488 N N . GLY A 1 72 ? 16.173 11.796 51.539 1.00 11.78 1727 GLY A N 1
ATOM 1489 C CA . GLY A 1 72 ? 17.202 12.570 50.851 1.00 11.78 1727 GLY A CA 1
ATOM 1490 C C . GLY A 1 72 ? 17.554 12.039 49.477 1.00 10.41 1727 GLY A C 1
ATOM 1491 O O . GLY A 1 72 ? 18.571 12.449 48.911 1.00 11.65 1727 GLY A O 1
ATOM 1495 N N . ASP A 1 73 ? 16.725 11.133 48.946 1.00 9.48 1728 ASP A N 1
ATOM 1496 C CA . ASP A 1 73 ? 16.952 10.573 47.637 1.00 9.08 1728 ASP A CA 1
ATOM 1497 C C . ASP A 1 73 ? 16.001 11.202 46.632 1.00 8.79 1728 ASP A C 1
AT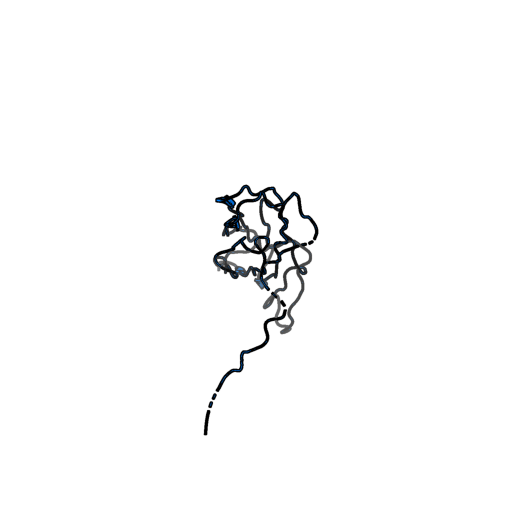OM 1498 O O . ASP A 1 73 ? 14.841 11.492 46.916 1.00 12.25 1728 ASP A O 1
ATOM 1507 N N . VAL A 1 74 ? 16.492 11.326 45.410 1.00 7.90 1729 VAL A N 1
ATOM 1508 C CA . VAL A 1 74 ? 15.697 11.665 44.241 1.00 7.50 1729 VAL A CA 1
ATOM 1509 C C . VAL A 1 74 ? 15.225 10.370 43.598 1.00 7.53 1729 VAL A C 1
ATOM 1510 O O . VAL A 1 74 ? 16.013 9.451 43.349 1.00 9.59 1729 VAL A O 1
ATOM 1523 N N . PHE A 1 75 ? 13.916 10.293 43.336 1.00 6.76 1730 PHE A N 1
ATOM 1524 C CA . PHE A 1 75 ? 13.297 9.118 42.737 1.00 7.28 1730 PHE A CA 1
ATOM 1525 C C . PHE A 1 75 ? 12.898 9.408 41.296 1.00 7.05 1730 PHE A C 1
ATOM 1526 O O . PHE A 1 75 ? 12.897 10.554 40.858 1.00 8.09 1730 PHE A O 1
ATOM 1543 N N . ARG A 1 76 ? 12.572 8.350 40.567 1.00 7.40 1731 ARG A N 1
ATOM 1544 C CA . ARG A 1 76 ? 11.903 8.487 39.277 1.00 7.54 1731 ARG A CA 1
ATOM 1545 C C . ARG A 1 76 ? 10.423 8.202 39.438 1.00 7.85 1731 ARG A C 1
ATOM 1546 O O . ARG A 1 76 ? 10.034 7.193 40.051 1.00 9.05 1731 ARG A O 1
ATOM 1567 N N . ALA A 1 77 ? 9.575 9.066 38.892 1.00 7.67 1732 ALA A N 1
ATOM 1568 C CA . ALA A 1 77 ? 8.146 8.777 38.897 1.00 7.94 1732 ALA A CA 1
ATOM 1569 C C . ALA A 1 77 ? 7.864 7.601 37.969 1.00 8.32 1732 ALA A C 1
ATOM 1570 O O . ALA A 1 77 ? 8.541 7.412 36.954 1.00 10.07 1732 ALA A O 1
ATOM 1577 N N . THR A 1 78 ? 6.814 6.850 38.291 1.00 8.78 1733 THR A N 1
ATOM 1578 C CA . THR A 1 78 ? 6.396 5.693 37.484 1.00 9.68 1733 THR A CA 1
ATOM 1579 C C . THR A 1 78 ? 5.256 6.072 36.520 1.00 10.60 1733 THR A C 1
ATOM 1580 O O . THR A 1 78 ? 4.663 5.204 35.895 1.00 13.73 1733 THR A O 1
ATOM 1591 N N . TYR A 1 79 ? 4.962 7.357 36.422 1.00 9.99 1734 TYR A N 1
ATOM 1592 C CA . TYR A 1 79 ? 3.892 7.871 35.589 1.00 10.41 1734 TYR A CA 1
ATOM 1593 C C . TYR A 1 79 ? 4.352 9.199 34.994 1.00 9.51 1734 TYR A C 1
ATOM 1594 O O . TYR A 1 79 ? 5.324 9.803 35.422 1.00 9.92 1734 TYR A O 1
ATOM 1612 N N . ALA A 1 80 ? 3.594 9.650 33.998 1.00 11.03 1735 ALA A N 1
ATOM 1613 C CA . ALA A 1 80 ? 3.896 10.909 33.316 1.00 11.44 1735 ALA A CA 1
ATOM 1614 C C . ALA A 1 80 ? 3.288 12.059 34.092 1.00 10.27 1735 ALA A C 1
ATOM 1615 O O . ALA A 1 80 ? 2.120 12.362 34.016 1.00 17.71 1735 ALA A O 1
ATOM 1622 N N . ALA A 1 81 ? 4.095 12.706 34.887 1.00 8.67 1736 ALA A N 1
ATOM 1623 C CA . ALA A 1 81 ? 3.667 13.894 35.615 1.00 9.49 1736 ALA A CA 1
ATOM 1624 C C . ALA A 1 81 ? 3.514 15.112 34.714 1.00 9.87 1736 ALA A C 1
ATOM 1625 O O . ALA A 1 81 ? 2.764 16.019 35.038 1.00 13.67 1736 ALA A O 1
ATOM 1632 N N . PHE A 1 82 ? 4.203 15.118 33.592 1.00 8.21 1737 PHE A N 1
ATOM 1633 C CA . PHE A 1 82 ? 4.100 16.205 32.607 1.00 8.28 1737 PHE A CA 1
ATOM 1634 C C . PHE A 1 82 ? 3.600 15.626 31.296 1.00 8.66 1737 PHE A C 1
ATOM 1635 O O . PHE A 1 82 ? 4.067 14.548 30.876 1.00 10.19 1737 PHE A O 1
ATOM 1652 N N . ARG A 1 83 ? 2.743 16.364 30.621 1.00 8.85 1738 ARG A N 1
ATOM 1653 C CA A ARG A 1 83 ? 2.272 15.970 29.290 0.50 10.31 1738 ARG A CA 1
ATOM 1654 C CA B ARG A 1 83 ? 2.214 15.971 29.304 0.50 10.14 1738 ARG A CA 1
ATOM 1655 C C . ARG A 1 83 ? 2.298 17.158 28.370 1.00 10.10 1738 ARG A C 1
ATOM 1656 O O . ARG A 1 83 ? 1.916 18.254 28.742 1.00 12.49 1738 ARG A O 1
ATOM 1696 N N . CYS A 1 84 ? 2.746 16.910 27.146 1.00 9.10 1739 CYS A N 1
ATOM 1697 C CA . CYS A 1 84 ? 2.822 17.936 26.129 1.00 9.22 1739 CYS A CA 1
ATOM 1698 C C . CYS A 1 84 ? 1.848 17.617 25.014 1.00 9.69 1739 CYS A C 1
ATOM 1699 O O . CYS A 1 84 ? 1.641 16.443 24.689 1.00 12.40 1739 CYS A O 1
ATOM 1707 N N . SER A 1 85 ? 1.285 18.649 24.392 1.00 9.38 1740 SER A N 1
ATOM 1708 C CA A SER A 1 85 ? 0.365 18.488 23.275 0.50 10.85 1740 SER A CA 1
ATOM 1709 C CA B SER A 1 85 ? 0.473 18.428 23.206 0.50 10.49 1740 SER A CA 1
ATOM 1710 C C . SER A 1 85 ? 0.524 19.654 22.311 1.00 10.52 1740 SER A C 1
ATOM 1711 O O . SER A 1 85 ? 0.479 20.795 22.750 1.00 13.62 1740 SER A O 1
ATOM 1725 N N . PRO A 1 86 ? 0.654 19.427 21.007 1.00 9.59 1741 PRO A N 1
ATOM 1726 C CA . PRO A 1 86 ? 0.933 18.141 20.352 1.00 9.15 1741 PRO A CA 1
ATOM 1727 C C . PRO A 1 86 ? 2.364 17.683 20.643 1.00 9.20 1741 PRO A C 1
ATOM 1728 O O . PRO A 1 86 ? 3.198 18.455 21.119 1.00 10.71 1741 PRO A O 1
ATOM 1739 N N . ILE A 1 87 ? 2.614 16.420 20.302 1.00 10.02 1742 ILE A N 1
ATOM 1740 C CA A ILE A 1 87 ? 3.997 15.950 20.452 0.50 10.57 1742 ILE A CA 1
ATOM 1741 C CA B ILE A 1 87 ? 3.878 15.683 20.438 0.50 9.85 1742 ILE A CA 1
ATOM 1742 C C . ILE A 1 87 ? 4.718 15.713 19.153 1.00 9.15 1742 ILE A C 1
ATOM 1743 O O . ILE A 1 87 ? 5.925 15.507 19.182 1.00 9.97 1742 ILE A O 1
ATOM 1773 N N . SER A 1 88 ? 4.050 15.859 18.023 1.00 9.38 1743 SER A N 1
ATOM 1774 C CA A SER A 1 88 ? 4.747 15.919 16.755 0.70 9.13 1743 SER A CA 1
ATOM 1775 C CA B SER A 1 88 ? 4.662 15.707 16.694 0.30 8.85 1743 SER A CA 1
ATOM 1776 C C . SER A 1 88 ? 3.916 16.623 15.745 1.00 8.45 1743 SER A C 1
ATOM 1777 O O . SER A 1 88 ? 2.724 16.871 15.973 1.00 9.38 1743 SER A O 1
ATOM 1791 N N . GLY A 1 89 ? 4.548 16.996 14.648 1.00 8.32 1744 GLY A N 1
ATOM 1792 C CA . GLY A 1 89 ? 3.847 17.740 13.652 1.00 9.12 1744 GLY A CA 1
ATOM 1793 C C . GLY A 1 89 ? 4.730 18.140 12.508 1.00 8.13 1744 GLY A C 1
ATOM 1794 O O . GLY A 1 89 ? 5.907 17.767 12.436 1.00 8.32 1744 GLY A O 1
ATOM 1798 N N . LEU A 1 90 ? 4.135 18.887 11.579 1.00 9.24 1745 LEU A N 1
ATOM 1799 C CA A LEU A 1 90 ? 4.866 19.597 10.498 0.50 8.27 1745 LEU A CA 1
ATOM 1800 C CA B LEU A 1 90 ? 4.837 19.535 10.522 0.50 7.44 1745 LEU A CA 1
ATOM 1801 C C . LEU A 1 90 ? 4.618 21.043 10.717 1.00 7.84 1745 LEU A C 1
ATOM 1802 O O . LEU A 1 90 ? 3.478 21.485 10.878 1.00 10.62 1745 LEU A O 1
ATOM 1832 N N . LEU A 1 91 ? 5.701 21.801 10.789 1.00 7.73 1746 LEU A N 1
ATOM 1833 C CA . LEU A 1 91 ? 5.673 23.226 11.048 1.00 7.97 1746 LEU A CA 1
ATOM 1834 C C . LEU A 1 91 ? 6.152 23.956 9.818 1.00 8.28 1746 LEU A C 1
ATOM 1835 O O . LEU A 1 91 ? 7.342 23.907 9.463 1.00 8.93 1746 LEU A O 1
ATOM 1851 N N . GLU A 1 92 ? 5.243 24.641 9.152 1.00 9.12 1747 GLU A N 1
ATOM 1852 C CA A GLU A 1 92 ? 5.550 25.333 7.912 0.50 10.15 1747 GLU A CA 1
ATOM 1853 C CA B GLU A 1 92 ? 5.552 25.359 7.914 0.50 10.29 1747 GLU A CA 1
ATOM 1854 C C . GLU A 1 92 ? 6.532 26.485 8.136 1.00 10.61 1747 GLU A C 1
ATOM 1855 O O . GLU A 1 92 ? 6.666 26.994 9.246 1.00 9.96 1747 GLU A O 1
ATOM 1877 N N . SER A 1 93 ? 7.182 26.896 7.051 1.00 11.63 1748 SER A N 1
ATOM 1878 C CA . SER A 1 93 ? 8.069 28.044 7.044 1.00 13.35 1748 SER A CA 1
ATOM 1879 C C . SER A 1 93 ? 7.362 29.229 7.673 1.00 11.76 1748 SER A C 1
ATOM 1880 O O . SER A 1 93 ? 6.192 29.543 7.366 1.00 12.13 1748 SER A O 1
ATOM 1888 N N . HIS A 1 94 ? 8.067 29.867 8.592 1.00 12.55 1749 HIS A N 1
ATOM 1889 C CA . HIS A 1 94 ? 7.604 31.037 9.276 1.00 12.84 1749 HIS A CA 1
ATOM 1890 C C . HIS A 1 94 ? 6.411 30.786 10.177 1.00 11.18 1749 HIS A C 1
ATOM 1891 O O . HIS A 1 94 ? 5.762 31.713 10.612 1.00 13.85 1749 HIS A O 1
ATOM 1906 N N . GLY A 1 95 ? 6.155 29.527 10.496 1.00 10.69 1750 GLY A N 1
ATOM 1907 C CA . GLY A 1 95 ? 5.099 29.176 11.420 1.00 9.37 1750 GLY A CA 1
ATOM 1908 C C . GLY A 1 95 ? 5.529 29.098 12.877 1.00 8.87 1750 GLY A C 1
ATOM 1909 O O . GLY A 1 95 ? 6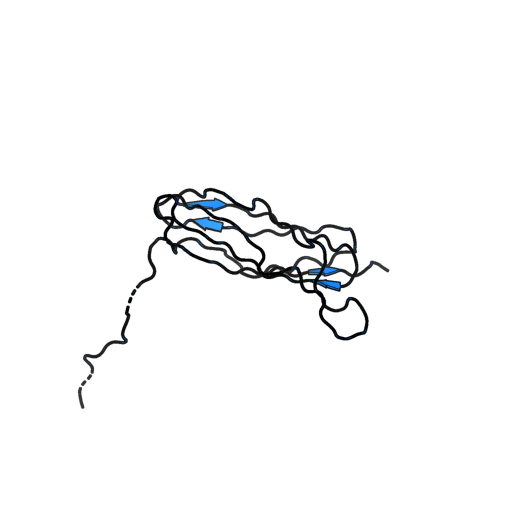.663 28.800 13.196 1.00 9.32 1750 GLY A O 1
ATOM 1913 N N . ILE A 1 96 ? 4.541 29.317 13.739 1.00 8.49 1751 ILE A N 1
ATOM 1914 C CA . ILE A 1 96 ? 4.688 29.182 15.190 1.00 8.63 1751 ILE A CA 1
ATOM 1915 C C . ILE A 1 96 ? 3.682 28.159 15.688 1.00 8.53 1751 ILE A C 1
ATOM 1916 O O . ILE A 1 96 ? 2.469 28.297 15.458 1.00 9.85 1751 ILE A O 1
ATOM 1932 N N . GLN A 1 97 ? 4.190 27.140 16.386 1.00 7.93 1752 GLN A N 1
ATOM 1933 C CA . GLN A 1 97 ? 3.391 26.093 16.998 1.00 7.99 1752 GLN A CA 1
ATOM 1934 C C . GLN A 1 97 ? 3.430 26.237 18.505 1.00 8.13 1752 GLN A C 1
ATOM 1935 O O . GLN A 1 97 ? 4.496 26.149 19.116 1.00 9.63 1752 GLN A O 1
ATOM 1949 N N . LYS A 1 98 ? 2.270 26.369 19.127 1.00 8.78 1753 LYS A N 1
ATOM 1950 C CA A LYS A 1 98 ? 2.202 26.359 20.566 0.50 9.72 1753 LYS A CA 1
ATOM 1951 C CA B LYS A 1 98 ? 2.147 26.342 20.585 0.50 9.64 1753 LYS A CA 1
ATOM 1952 C C . LYS A 1 98 ? 2.120 24.902 21.047 1.00 9.25 1753 LYS A C 1
ATOM 1953 O O . LYS A 1 98 ? 1.306 24.115 20.540 1.00 10.45 1753 LYS A O 1
ATOM 1989 N N . VAL A 1 99 ? 2.956 24.594 22.026 1.00 9.42 1754 VAL A N 1
ATOM 1990 C CA . VAL A 1 99 ? 2.913 23.292 22.689 1.00 9.62 1754 VAL A CA 1
ATOM 1991 C C . VAL A 1 99 ? 2.335 23.568 24.095 1.00 9.38 1754 VAL A C 1
ATOM 1992 O O . VAL A 1 99 ? 2.931 24.287 24.888 1.00 9.94 1754 VAL A O 1
ATOM 2005 N N . SER A 1 100 ? 1.160 23.002 24.350 1.00 8.97 1755 SER A N 1
ATOM 2006 C CA . SER A 1 100 ? 0.493 23.117 25.640 1.00 8.66 1755 SER A CA 1
ATOM 2007 C C . SER A 1 100 ? 1.019 22.041 26.569 1.00 8.74 1755 SER A C 1
ATOM 2008 O O . SER A 1 100 ? 1.107 20.889 26.186 1.00 10.36 1755 SER A O 1
ATOM 2016 N N . ILE A 1 101 ? 1.362 22.417 27.799 1.00 8.42 1756 ILE A N 1
ATOM 2017 C CA . ILE A 1 101 ? 2.031 21.495 28.699 1.00 8.99 1756 ILE A CA 1
ATOM 2018 C C . ILE A 1 101 ? 1.274 21.515 30.000 1.00 9.26 1756 ILE A C 1
ATOM 2019 O O . ILE A 1 101 ? 0.952 22.575 30.540 1.00 11.10 1756 ILE A O 1
ATOM 2035 N N . THR A 1 102 ? 0.997 20.320 30.526 1.00 9.55 1757 THR A N 1
ATOM 2036 C CA A THR A 1 102 ? 0.293 20.155 31.777 0.50 9.47 1757 THR A CA 1
ATOM 2037 C CA B THR A 1 102 ? 0.296 20.145 31.803 0.50 9.93 1757 THR A CA 1
ATOM 2038 C C . THR A 1 102 ? 1.199 19.440 32.789 1.00 9.40 1757 THR A C 1
ATOM 2039 O O . THR A 1 102 ? 2.002 18.585 32.445 1.00 10.99 1757 THR A O 1
ATOM 2059 N N . PHE A 1 103 ? 1.042 19.843 34.049 1.00 8.60 1758 PHE A N 1
ATOM 2060 C CA . PHE A 1 103 ? 1.674 19.231 35.209 1.00 8.30 1758 PHE A CA 1
ATOM 2061 C C . PHE A 1 103 ? 0.552 18.660 36.052 1.00 8.51 1758 PHE A C 1
ATOM 2062 O O . PHE A 1 103 ? -0.341 19.375 36.473 1.00 9.61 1758 PHE A O 1
ATOM 2079 N N . LEU A 1 104 ? 0.610 17.347 36.285 1.00 9.15 1759 LEU A N 1
ATOM 2080 C CA . LEU A 1 104 ? -0.418 16.617 37.054 1.00 10.05 1759 LEU A CA 1
ATOM 2081 C C . LEU A 1 104 ? 0.306 15.707 38.055 1.00 8.93 1759 LEU A C 1
ATOM 2082 O O . LEU A 1 104 ? 0.475 14.515 37.853 1.00 10.26 1759 LEU A O 1
ATOM 2098 N N . PRO A 1 105 ? 0.749 16.295 39.180 1.00 8.73 1760 PRO A N 1
ATOM 2099 C CA . PRO A 1 105 ? 1.379 15.495 40.214 1.00 9.10 1760 PRO A CA 1
ATOM 2100 C C . PRO A 1 105 ? 0.342 14.599 40.884 1.00 9.96 1760 PRO A C 1
ATOM 2101 O O . PRO A 1 105 ? -0.767 15.029 41.133 1.00 11.23 1760 PRO A O 1
ATOM 2112 N N A ARG A 1 106 ? 0.853 13.501 41.458 0.50 9.61 1761 ARG A N 1
ATOM 2113 N N B ARG A 1 106 ? 0.568 13.279 40.947 0.50 8.36 1761 ARG A N 1
ATOM 2114 C CA A ARG A 1 106 ? 0.032 12.637 42.308 0.50 8.28 1761 ARG A CA 1
ATOM 2115 C CA B ARG A 1 106 ? -0.394 12.367 41.610 0.50 8.14 1761 ARG A CA 1
ATOM 2116 C C A ARG A 1 106 ? 0.349 12.727 43.793 0.50 8.72 1761 ARG A C 1
ATOM 2117 C C B ARG A 1 106 ? -0.247 12.372 43.142 0.50 7.15 1761 ARG A C 1
ATOM 2118 O O A ARG A 1 106 ? -0.443 12.279 44.627 0.50 9.25 1761 ARG A O 1
ATOM 2119 O O B ARG A 1 106 ? -1.047 11.774 43.856 0.50 8.54 1761 ARG A O 1
ATOM 2160 N N A GLY A 1 107 ? 1.459 13.363 44.149 0.50 8.22 1762 GLY A N 1
ATOM 2161 N N B GLY A 1 107 ? 0.802 13.014 43.620 0.50 8.00 1762 GLY A N 1
ATOM 2162 C CA A GLY A 1 107 ? 1.862 13.450 45.546 0.50 8.35 1762 GLY A CA 1
ATOM 2163 C CA B GLY A 1 107 ? 1.149 13.062 45.030 0.50 7.86 1762 GLY A CA 1
ATOM 2164 C C A GLY A 1 107 ? 2.871 14.557 45.793 0.50 7.78 1762 GLY A C 1
ATOM 2165 C C B GLY A 1 107 ? 2.134 14.196 45.289 0.50 7.36 1762 GLY A C 1
ATOM 2166 O O A GLY A 1 107 ? 3.405 15.142 44.855 0.50 8.49 1762 GLY A O 1
ATOM 2167 O O B GLY A 1 107 ? 2.612 14.840 44.355 0.50 8.16 1762 GLY A O 1
ATOM 2174 N N A ARG A 1 108 ? 3.145 14.842 47.056 0.50 8.69 1763 ARG A N 1
ATOM 2175 N N B ARG A 1 108 ? 2.472 14.430 46.543 0.50 10.17 1763 ARG A N 1
ATOM 2176 C CA A ARG A 1 108 ? 4.075 15.849 47.439 0.50 8.39 1763 ARG A CA 1
ATOM 2177 C CA B ARG A 1 108 ? 3.425 15.493 46.926 0.50 10.42 1763 ARG A CA 1
ATOM 2178 C C A ARG A 1 108 ? 5.378 15.495 46.847 0.50 10.53 1763 ARG A C 1
ATOM 2179 C C B ARG A 1 108 ? 4.890 15.282 46.386 0.50 13.28 1763 ARG A C 1
ATOM 2180 O O A ARG A 1 108 ? 5.858 14.376 46.864 0.50 9.32 1763 ARG A O 1
ATOM 2181 O O B ARG A 1 108 ? 5.273 14.126 46.228 0.50 14.76 1763 ARG A O 1
ATOM 2222 N N A GLY A 1 109 ? 5.886 16.473 46.175 0.50 13.68 1764 GLY A N 1
ATOM 2223 N N B GLY A 1 109 ? 5.706 16.366 46.191 0.50 13.97 1764 GLY A N 1
ATOM 2224 C CA A GLY A 1 109 ? 7.196 16.331 45.691 0.50 12.64 1764 GLY A CA 1
ATOM 2225 C CA B GLY A 1 109 ? 7.120 16.307 45.729 0.50 12.82 1764 GLY A CA 1
ATOM 2226 C C A GLY A 1 109 ? 7.502 17.489 44.809 0.50 10.29 1764 GLY A C 1
ATOM 2227 C C B GLY A 1 109 ? 7.515 17.478 44.826 0.50 10.48 1764 GLY A C 1
ATOM 2228 O O A GLY A 1 109 ? 6.607 18.228 44.381 0.50 11.05 1764 GLY A O 1
ATOM 2229 O O B GLY A 1 109 ? 6.661 18.231 44.387 0.50 11.19 1764 GLY A O 1
ATOM 2236 N N . ASP A 1 110 ? 8.794 17.597 44.508 1.00 9.84 1765 ASP A N 1
ATOM 2237 C CA . ASP A 1 110 ? 9.294 18.614 43.605 1.00 8.89 1765 ASP A CA 1
ATOM 2238 C C . ASP A 1 110 ? 9.791 17.878 42.367 1.00 7.59 1765 ASP A C 1
ATOM 2239 O O . ASP A 1 110 ? 10.751 17.114 42.434 1.00 8.26 1765 ASP A O 1
ATOM 2248 N N . TYR A 1 111 ? 9.062 18.074 41.270 1.00 7.32 1766 TYR A N 1
ATOM 2249 C CA . TYR A 1 111 ? 9.191 17.288 40.047 1.00 6.85 1766 TYR A CA 1
ATOM 2250 C C . TYR A 1 111 ? 9.959 18.041 38.971 1.00 6.81 1766 TYR A C 1
ATOM 2251 O O . TYR A 1 111 ? 9.792 19.263 38.836 1.00 7.90 1766 TYR A O 1
ATOM 2269 N N . ALA A 1 112 ? 10.698 17.313 38.151 1.00 6.12 1767 ALA A N 1
ATOM 2270 C CA . ALA A 1 112 ? 11.305 17.929 36.987 1.00 6.54 1767 ALA A CA 1
ATOM 2271 C C . ALA A 1 112 ? 11.516 16.861 35.938 1.00 6.53 1767 ALA A C 1
ATOM 2272 O O . ALA A 1 112 ? 11.503 15.665 36.217 1.00 6.68 1767 ALA A O 1
ATOM 2279 N N . GLN A 1 113 ? 11.747 17.308 34.702 1.00 6.63 1768 GLN A N 1
ATOM 2280 C CA . GLN A 1 113 ? 11.958 16.377 33.613 1.00 6.90 1768 GLN A CA 1
ATOM 2281 C C . GLN A 1 113 ? 12.623 17.109 32.455 1.00 7.27 1768 GLN A C 1
ATOM 2282 O O . GLN A 1 113 ? 12.259 18.245 32.139 1.00 8.25 1768 GLN A O 1
ATOM 2296 N N . PHE A 1 114 ? 13.564 16.426 31.809 1.00 7.55 1769 PHE A N 1
ATOM 2297 C CA . PHE A 1 114 ? 14.209 16.925 30.614 1.00 7.73 1769 PHE A CA 1
ATOM 2298 C C . PHE A 1 114 ? 13.562 16.367 29.366 1.00 8.39 1769 PHE A C 1
ATOM 2299 O O . PHE A 1 114 ? 13.237 15.182 29.316 1.00 8.97 1769 PHE A O 1
ATOM 2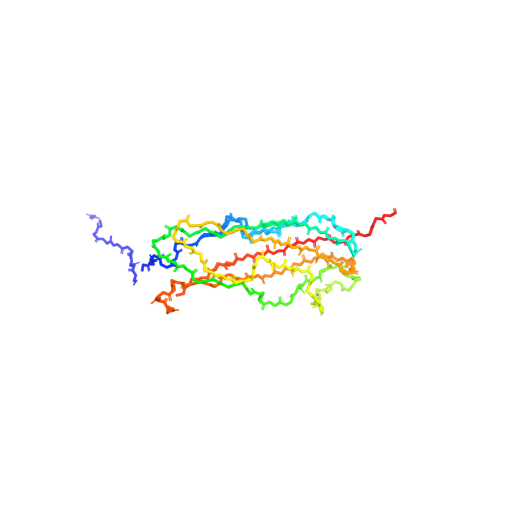316 N N . TRP A 1 115 ? 13.406 17.234 28.365 1.00 8.02 1770 TRP A N 1
ATOM 2317 C CA . TRP A 1 115 ? 12.798 16.898 27.081 1.00 8.05 1770 TRP A CA 1
ATOM 2318 C C . TRP A 1 115 ? 13.658 17.438 25.945 1.00 8.63 1770 TRP A C 1
ATOM 2319 O O . TRP A 1 115 ? 14.465 18.361 26.126 1.00 9.58 1770 TRP A O 1
ATOM 2340 N N . ASP A 1 116 ? 13.469 16.855 24.781 1.00 9.16 1771 ASP A N 1
ATOM 2341 C CA A ASP A 1 116 ? 13.972 17.528 23.618 0.50 9.58 1771 ASP A CA 1
ATOM 2342 C CA B ASP A 1 116 ? 14.120 17.270 23.534 0.50 8.95 1771 ASP A CA 1
ATOM 2343 C C . ASP A 1 116 ? 13.008 17.528 22.493 1.00 8.91 1771 ASP A C 1
ATOM 2344 O O . ASP A 1 116 ? 12.034 16.787 22.440 1.00 11.64 1771 ASP A O 1
ATOM 2360 N N . VAL A 1 117 ? 13.240 18.474 21.606 1.00 9.36 1772 VAL A N 1
ATOM 2361 C CA . VAL A 1 117 ? 12.572 18.544 20.321 1.00 8.95 1772 VAL A CA 1
ATOM 2362 C C . VAL A 1 117 ? 13.572 18.138 19.276 1.00 8.50 1772 VAL A C 1
ATOM 2363 O O . VAL A 1 117 ? 14.667 18.672 19.231 1.00 11.78 1772 VAL A O 1
ATOM 2376 N N A GLU A 1 118 ? 13.170 17.207 18.440 0.50 9.16 1773 GLU 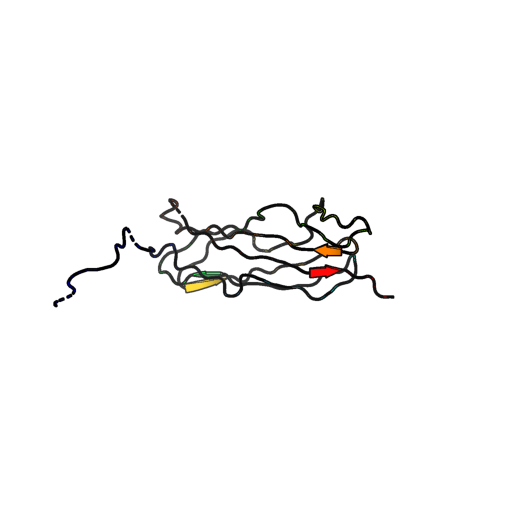A N 1
ATOM 2377 N N B GLU A 1 118 ? 13.268 17.127 18.471 0.50 8.55 1773 GLU A N 1
ATOM 2378 C CA A GLU A 1 118 ? 13.969 16.747 17.338 0.50 10.19 1773 GLU A CA 1
ATOM 2379 C CA B GLU A 1 118 ? 14.097 16.816 17.291 0.50 10.80 1773 GLU A CA 1
ATOM 2380 C C A GLU A 1 118 ? 13.320 17.277 16.090 0.50 8.80 1773 GLU A C 1
ATOM 2381 C C B GLU A 1 118 ? 13.349 17.212 16.048 0.50 9.78 1773 GLU A C 1
ATOM 2382 O O A GLU A 1 118 ? 12.117 17.074 15.925 0.50 10.87 1773 GLU A O 1
ATOM 2383 O O B GLU A 1 118 ? 12.174 16.862 15.866 0.50 9.32 1773 GLU A O 1
ATOM 2406 N N . CYS A 1 119 ? 14.060 17.936 15.196 1.00 9.87 1774 CYS A N 1
ATOM 2407 C CA A CYS A 1 119 ? 13.432 18.323 13.982 0.50 8.92 1774 CYS A CA 1
ATOM 2408 C CA B CYS A 1 119 ? 13.535 18.631 14.036 0.50 10.47 1774 CYS A CA 1
ATOM 2409 C C . CYS A 1 119 ? 14.371 18.310 12.818 1.00 9.40 1774 CYS A C 1
ATOM 2410 O O . CYS A 1 119 ? 15.591 18.208 12.936 1.00 11.45 1774 CYS A O 1
ATOM 2424 N N . HIS A 1 120 ? 13.773 18.327 11.637 1.00 8.87 1775 HIS A N 1
ATOM 2425 C CA . HIS A 1 120 ? 14.523 18.362 10.406 1.00 9.20 1775 HIS A CA 1
ATOM 2426 C C . HIS A 1 120 ? 13.625 18.902 9.325 1.00 8.91 1775 HIS A C 1
ATOM 2427 O O . HIS A 1 120 ? 12.404 18.749 9.398 1.00 9.58 1775 HIS A O 1
ATOM 2442 N N . PRO A 1 121 ? 14.190 19.451 8.254 1.00 9.08 1776 PRO A N 1
ATOM 2443 C CA . PRO A 1 121 ? 13.356 19.819 7.118 1.00 9.52 1776 PRO A CA 1
ATOM 2444 C C . PRO A 1 121 ? 12.710 18.565 6.543 1.00 9.69 1776 PRO A C 1
ATOM 2445 O O . PRO A 1 121 ? 13.356 17.527 6.427 1.00 10.75 1776 PRO A O 1
ATOM 2456 N N . LEU A 1 122 ? 11.440 18.663 6.175 1.00 10.83 1777 LEU A N 1
ATOM 2457 C CA . LEU A 1 122 ? 10.704 17.526 5.683 1.00 11.93 1777 LEU A CA 1
ATOM 2458 C C . LEU A 1 122 ? 11.449 16.795 4.597 1.00 13.12 1777 LEU A C 1
ATOM 2459 O O . LEU A 1 122 ? 11.480 15.551 4.593 1.00 16.42 1777 LEU A O 1
ATOM 2475 N N . LYS A 1 123 ? 12.036 17.548 3.672 1.00 12.44 1778 LYS A N 1
ATOM 2476 C CA . LYS A 1 123 ? 12.719 16.951 2.524 1.00 15.09 1778 LYS A CA 1
ATOM 2477 C C . LYS A 1 123 ? 14.173 16.570 2.771 1.00 14.82 1778 LYS A C 1
ATOM 2478 O O . LYS A 1 123 ? 14.832 16.071 1.869 1.00 18.56 1778 LYS A O 1
ATOM 2497 N N . GLU A 1 124 ? 14.685 16.825 3.975 1.00 12.94 1779 GLU A N 1
ATOM 2498 C CA A GLU A 1 124 ? 16.091 16.486 4.271 0.50 13.88 1779 GLU A CA 1
ATOM 2499 C CA B GLU A 1 124 ? 16.102 16.595 4.321 0.50 11.19 1779 GLU A CA 1
ATOM 2500 C C . GLU A 1 124 ? 16.151 15.902 5.666 1.00 11.37 1779 GLU A C 1
ATOM 2501 O O . GLU A 1 124 ? 16.608 16.513 6.657 1.00 11.80 1779 GLU A O 1
ATOM 2523 N N . PRO A 1 125 ? 15.726 14.649 5.759 1.00 12.81 1780 PRO A N 1
ATOM 2524 C CA . PRO A 1 125 ? 15.648 14.029 7.068 1.00 13.39 1780 PRO A CA 1
ATOM 2525 C C . PRO A 1 125 ? 16.980 13.862 7.766 1.00 11.82 1780 PRO A C 1
ATOM 2526 O O . PRO A 1 125 ? 17.006 13.710 8.976 1.00 13.54 1780 PRO A O 1
ATOM 2537 N N . HIS A 1 126 ? 18.068 13.908 7.019 1.00 10.22 1781 HIS A N 1
ATOM 2538 C CA . HIS A 1 126 ? 19.400 13.810 7.592 1.00 10.21 1781 HIS A CA 1
ATOM 2539 C C . HIS A 1 126 ? 19.851 15.087 8.294 1.00 9.16 1781 HIS A C 1
ATOM 2540 O O . HIS A 1 126 ? 20.807 15.043 9.075 1.00 9.95 1781 HIS A O 1
ATOM 2572 N N . LYS A 1 128 ? 19.368 17.079 10.890 1.00 9.02 1783 LYS A N 1
ATOM 2573 C CA . LYS A 1 128 ? 18.700 17.085 12.176 1.00 9.29 1783 LYS A CA 1
ATOM 2574 C C . LYS A 1 128 ? 19.145 18.243 13.044 1.00 8.76 1783 LYS A C 1
ATOM 2575 O O . LYS A 1 128 ? 20.280 18.743 12.970 1.00 9.82 1783 LYS A O 1
ATOM 2594 N N . HIS A 1 129 ? 18.229 18.653 13.900 1.00 8.76 1784 HIS A N 1
ATOM 2595 C CA . HIS A 1 129 ? 18.417 19.764 14.817 1.00 9.21 1784 HIS A CA 1
ATOM 2596 C C . HIS A 1 129 ? 17.717 19.375 16.111 1.00 8.82 1784 HIS A C 1
ATOM 2597 O O . HIS A 1 129 ? 16.622 18.842 16.078 1.00 11.48 1784 HIS A O 1
ATOM 2612 N N . THR A 1 130 ? 18.361 19.637 17.237 1.00 8.83 1785 THR A N 1
ATOM 2613 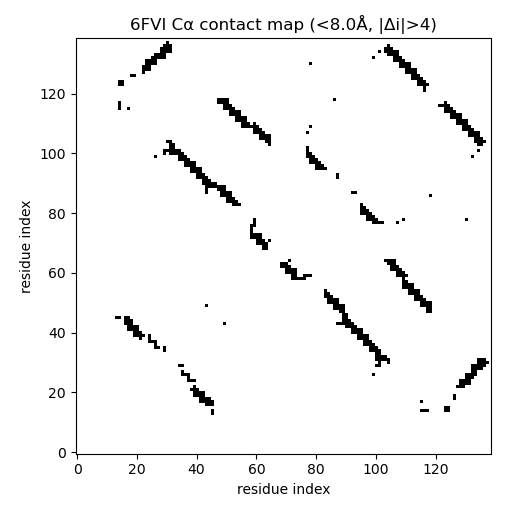C CA . THR A 1 130 ? 17.810 19.316 18.542 1.00 9.08 1785 THR A CA 1
ATOM 2614 C C . THR A 1 130 ? 17.681 20.564 19.393 1.00 9.88 1785 THR A C 1
ATOM 2615 O O . THR A 1 130 ? 18.590 21.418 19.407 1.00 12.89 1785 THR A O 1
ATOM 2626 N N A LEU A 1 131 ? 16.517 20.700 20.024 0.70 9.68 1786 LEU A N 1
ATOM 2627 N N B LEU A 1 131 ? 16.633 20.601 20.227 0.30 10.61 1786 LEU A N 1
ATOM 2628 C CA A LEU A 1 131 ? 16.254 21.786 20.940 0.70 10.77 1786 LEU A CA 1
ATOM 2629 C CA B LEU A 1 131 ? 16.493 21.633 21.274 0.30 11.71 1786 LEU A CA 1
ATOM 2630 C C A LEU A 1 131 ? 15.954 21.073 22.254 0.70 11.82 1786 LEU A C 1
ATOM 2631 C C B LEU A 1 131 ? 16.049 21.109 22.640 0.30 12.82 1786 LEU A C 1
ATOM 2632 O O A LEU A 1 131 ? 15.346 20.037 22.314 0.70 14.74 1786 LEU A O 1
ATOM 2633 O O B LEU A 1 131 ? 14.937 20.580 22.778 0.30 10.88 1786 LEU A O 1
ATOM 2664 N N A ARG A 1 132 ? 16.453 21.611 23.346 0.48 14.68 1787 ARG A N 1
ATOM 2665 N N B ARG A 1 132 ? 16.871 21.351 23.656 0.52 20.02 1787 ARG A N 1
ATOM 2666 C CA A ARG A 1 132 ? 16.228 21.022 24.671 0.48 15.30 1787 ARG A CA 1
ATOM 2667 C CA B ARG A 1 132 ? 16.555 20.923 24.992 0.52 21.48 1787 ARG A CA 1
ATOM 2668 C C A ARG A 1 132 ? 15.452 21.965 25.550 0.48 22.56 1787 ARG A C 1
ATOM 2669 C C B ARG A 1 132 ? 15.572 21.917 25.642 0.52 24.98 1787 ARG A C 1
ATOM 2670 O O A ARG A 1 132 ? 15.636 23.198 25.515 0.48 76.38 1787 ARG A O 1
ATOM 2671 O O B ARG A 1 132 ? 15.694 23.147 25.542 0.52 47.67 1787 ARG A O 1
ATOM 2712 N N . PHE A 1 133 ? 14.553 21.362 26.357 1.00 14.13 1788 PHE A N 1
ATOM 2713 C CA . PHE A 1 133 ? 13.788 22.137 27.340 1.00 13.50 1788 PHE A CA 1
ATOM 2714 C C . PHE A 1 133 ? 13.642 21.321 28.625 1.00 11.35 1788 PHE A C 1
ATOM 2715 O O . PHE A 1 133 ? 13.796 20.116 28.626 1.00 11.55 1788 PHE A O 1
ATOM 2732 N N B GLN A 1 134 ? 13.309 21.997 29.711 0.35 10.45 1789 GLN A N 1
ATOM 2733 N N C GLN A 1 134 ? 13.307 22.017 29.698 0.30 10.46 1789 GLN A N 1
ATOM 2734 N N D GLN A 1 134 ? 13.346 21.993 29.728 0.35 10.48 1789 GLN A N 1
ATOM 2735 C CA B GLN A 1 134 ? 13.125 21.355 31.004 0.35 8.91 1789 GLN A CA 1
ATOM 2736 C CA C GLN A 1 134 ? 13.133 21.418 31.005 0.30 9.03 1789 GLN A CA 1
ATOM 2737 C CA D GLN A 1 134 ? 13.127 21.327 31.019 0.35 9.79 1789 GLN A CA 1
ATOM 2738 C C B GLN A 1 134 ? 11.829 21.897 31.586 0.35 8.58 1789 GLN A C 1
ATOM 2739 C C C GLN A 1 134 ? 11.820 21.909 31.586 0.30 8.54 1789 GLN A C 1
ATOM 2740 C C D GLN A 1 134 ? 11.842 21.895 31.598 0.35 8.62 1789 GLN A C 1
ATOM 2741 O O B GLN A 1 134 ? 11.461 23.075 31.443 0.35 12.50 1789 GLN A O 1
ATOM 2742 O O C GLN A 1 134 ? 11.427 23.079 31.434 0.30 12.23 1789 GLN A O 1
ATOM 2743 O O D GLN A 1 134 ? 11.481 23.075 31.446 0.35 12.64 1789 GLN A O 1
ATOM 2783 N N . LEU A 1 135 ? 11.163 20.978 32.290 1.00 8.16 1790 LEU A N 1
ATOM 2784 C CA . LEU A 1 135 ? 9.933 21.246 32.986 1.00 8.74 1790 LEU A CA 1
ATOM 2785 C C . LEU A 1 135 ? 10.158 21.014 34.469 1.00 7.96 1790 LEU A C 1
ATOM 2786 O O . LEU A 1 135 ? 10.863 20.080 34.851 1.00 8.66 1790 LEU A O 1
ATOM 2802 N N . SER A 1 136 ? 9.515 21.817 35.306 1.00 7.35 1791 SER A N 1
ATOM 2803 C CA A SER A 1 136 ? 9.567 21.556 36.726 0.35 6.78 1791 SER A CA 1
ATOM 2804 C CA B SER A 1 136 ? 9.623 21.632 36.745 0.35 7.61 1791 SER A CA 1
ATOM 2805 C CA C SER A 1 136 ? 9.662 21.744 36.764 0.30 7.78 1791 SER A CA 1
ATOM 2806 C C . SER A 1 136 ? 8.384 22.166 37.432 1.00 6.63 1791 SER A C 1
ATOM 2807 O O . SER A 1 136 ? 7.752 23.094 36.962 1.00 7.56 1791 SER A O 1
ATOM 2827 N N . GLY A 1 137 ? 8.044 21.574 38.568 1.00 7.30 1792 GLY A N 1
ATOM 2828 C CA . GLY A 1 137 ? 6.965 22.087 39.380 1.00 8.12 1792 GLY A CA 1
ATOM 2829 C C . GLY A 1 137 ? 6.904 21.333 40.680 1.00 7.00 1792 GLY A C 1
ATOM 2830 O O . GLY A 1 137 ? 7.287 20.167 40.733 1.00 8.32 1792 GLY A O 1
ATOM 2834 N N . GLN A 1 138 ? 6.372 21.969 41.711 1.00 7.41 1793 GLN A N 1
ATOM 2835 C CA . GLN A 1 138 ? 6.227 21.297 43.000 1.00 7.70 1793 GLN A CA 1
ATOM 2836 C C . GLN A 1 138 ? 4.779 21.113 43.345 1.00 6.82 1793 GLN A C 1
ATOM 2837 O O . GLN A 1 138 ? 3.897 21.864 42.938 1.00 7.52 1793 GLN A O 1
ATOM 2851 N N . SER A 1 139 ? 4.561 20.069 44.143 1.00 7.88 1794 SER A N 1
ATOM 2852 C CA . SER A 1 139 ? 3.260 19.694 44.630 1.00 8.17 1794 SER A CA 1
ATOM 2853 C C . SER A 1 139 ? 3.311 19.647 46.150 1.00 8.87 1794 SER A C 1
ATOM 2854 O O . SER A 1 139 ? 4.140 18.945 46.726 1.00 10.69 1794 SER A O 1
ATOM 2862 N N . ILE A 1 140 ? 2.444 20.445 46.761 1.00 9.64 1795 ILE A N 1
ATOM 2863 C CA A ILE A 1 140 ? 2.291 20.561 48.213 0.50 11.85 1795 ILE A CA 1
ATOM 2864 C CA B ILE A 1 140 ? 2.316 20.559 48.215 0.50 11.84 1795 ILE A CA 1
ATOM 2865 C C . ILE A 1 140 ? 0.776 20.423 48.489 1.00 13.51 1795 ILE A C 1
ATOM 2866 O O . ILE A 1 140 ? -0.035 21.106 47.780 1.00 12.86 1795 ILE A O 1
ATOM 2896 N N A GLU A 1 141 ? 0.339 19.700 49.519 0.50 17.92 1796 GLU A N 1
ATOM 2897 N N B GLU A 1 141 ? 0.382 19.702 49.519 0.50 21.60 1796 GLU A N 1
ATOM 2898 C CA A GLU A 1 141 ? -1.102 19.669 49.806 0.50 20.35 1796 GLU A CA 1
ATOM 2899 C CA B GLU A 1 141 ? -1.030 19.626 49.902 0.50 20.81 1796 GLU A CA 1
ATOM 2900 C C A GLU A 1 141 ? -1.471 20.943 50.509 0.50 19.68 1796 GLU A C 1
ATOM 2901 C C B GLU A 1 141 ? -1.494 20.896 50.603 0.50 22.84 1796 GLU A C 1
ATOM 2902 O O A GLU A 1 141 ? -0.716 21.443 51.323 0.50 22.29 1796 GLU A O 1
ATOM 2903 O O B GLU A 1 141 ? -0.803 21.359 51.501 0.50 23.91 1796 GLU A O 1
ATOM 2926 N N . ALA A 1 142 ? -2.673 21.442 50.264 1.00 23.80 1797 ALA A N 1
ATOM 2927 C CA . ALA A 1 142 ? -3.193 22.611 50.999 1.00 25.71 1797 ALA A CA 1
ATOM 2928 C C . ALA A 1 142 ? -3.516 22.133 52.412 1.00 37.61 1797 ALA A C 1
ATOM 2929 O O . ALA A 1 142 ? -3.993 21.024 52.577 1.00 25.09 1797 ALA A O 1
ATOM 2936 N N . GLU A 1 143 ? -3.171 22.933 53.420 1.00 43.65 1798 GLU A N 1
ATOM 2937 C CA . GLU A 1 143 ? -3.447 22.553 54.830 1.00 35.29 1798 GLU A CA 1
ATOM 2938 C C . GLU A 1 143 ? -4.911 22.766 55.242 1.00 37.22 1798 GLU A C 1
ATOM 2939 O O . GLU A 1 143 ? -5.601 23.642 54.716 1.00 48.83 1798 GLU A O 1
#

Radius of gyration: 19.4 Å; Cα contacts (8 Å, |Δi|>4): 447; chains: 1; bounding box: 61×38×52 Å

Nearest PDB structures (foldseek):
  6fvi-assembly1_A  TM=1.007E+00  e=3.996E-26  Homo sapiens
  7sqc-assembly1_O1  TM=7.983E-01  e=2.191E-06  Chlamydomonas reinhardtii
  4y2o-assembly1_A  TM=6.266E-01  e=1.054E-04  Escherichia coli ETEC H10407
  4ncd-assembly1_A  TM=6.229E-01  e=1.001E-04  Escherichia coli P0301867.5
  6k73-assembly1_A  TM=6.329E-01  e=3.284E-04  Escherichia coli

Solvent-accessible surface area: 9363 Å² total

Organism: Homo sapiens (NCBI:txid9606)

Secondary structure (DSSP, 8-state):
-------------GGG-EEEES-EEE---B-TT--EEEEEEEEE-SSS-EEEEEEESSS-EEE-SSSS---EE-SS-SEEEE--EEEE-TT-EEEEEEEE--SSSEEEEEEEEEEEEETT----EEEEEEEEEEE----

Sequence (139 aa):
PHSVSHLLVKPTKPPSTKKVEEIIRRNNKKSSIITTFFPPTTTTEEPGEETTSSEESSCCLELLENHGTTDDVKKWHLSSSLLAPPYVKKGVDESGDVFRATYAAFRRCSSPIISSGLLLEESHGIQKKVSITTFLPRRGGRRGGDYAQFWDDVEECCHPLKEEPHKHTLLRRFQQQLSSSGQSIIEEAE